Protein AF-A0A7S3LAW2-F1 (afdb_monomer)

Solvent-accessible surface area (backbone atoms only — not comparable to full-atom values): 17787 Å² total; per-residue (Å²): 138,84,84,78,78,76,74,73,74,76,70,93,66,50,44,44,55,57,50,10,66,70,36,81,54,41,56,65,43,53,53,50,34,46,58,50,48,70,74,62,35,50,99,83,44,30,33,40,52,72,59,48,56,52,38,44,55,76,43,68,51,48,69,77,59,38,47,54,53,53,54,53,50,49,55,67,62,22,80,79,73,72,54,44,32,56,44,66,62,51,57,33,30,46,33,56,42,30,40,57,98,55,55,69,67,58,33,51,54,48,28,47,53,66,62,41,88,57,88,87,32,74,43,43,61,68,57,51,48,52,51,56,54,33,43,35,52,44,30,42,72,54,65,30,86,61,78,50,71,70,51,47,52,50,53,44,25,65,57,66,69,43,95,59,81,94,49,99,84,56,72,70,38,44,57,67,61,46,50,57,41,48,70,66,31,65,69,56,47,38,56,73,73,56,73,55,80,80,74,79,70,79,82,80,76,83,71,93,75,78,92,75,85,89,82,84,89,80,93,75,82,90,77,86,75,79,82,86,74,90,73,82,82,81,77,80,75,75,83,78,86,74,79,88,76,83,84,80,89,81,88,75,90,83,83,85,74,97,70,89,83,83,89,84,89,84,82,86,80,88,88,76,88,79,92,131

Secondary structure (DSSP, 8-state):
--------------HHHHHHHH----HHHHHHHHHHHHHH--TTSEEEHHHHHHHHHHTT--IIIIIHHHHHHHHHH-TTSSSEEEHHHHHHHTHHHH-TT--HHHHHHHHHHHH---TT-EE-HHHHHHHHHHHHHHHHHHT-----HHHHHHHHHHHHT--S---TTPPPEEHHHHHHHHHH-HHHHHHHTT-S------------------------------------------------PPPPP---------------------------

Radius of gyration: 26.88 Å; Cα contacts (8 Å, |Δi|>4): 236; chains: 1; bounding box: 83×84×73 Å

Organism: NCBI:txid265554

pLDDT: mean 75.5, std 23.46, range [31.53, 98.56]

Sequence (276 aa):
MGSSASKTNTEDCLAVECVAKYMSITKQQLIDLRNRCYMSMDSKRKISRKAFNRNVQLCKINENPDAEILDGLFTMWDMRGEDKILVPPFLLSLAPLSCRYEELKEILKFALVVFIKETNGELSADKLVFILKHLNQTASYFGDTVLTHRQIYKVVDNVFGTMSIISQEGPILTHEEVIVKLVEDPLLNQFLTRDLPKVKQPRVTFSPRSRVHREDGSEMSSDYSVPLTPIARVRLNEPRKSALKKPSTINTNFVDPNQKIRNRPSNRVMWNSRRK

Nearest PDB structures (foldseek):
  1iku-assembly1_A  TM=6.789E-01  e=3.403E-03  Bos taurus
  4m2o-assembly1_A  TM=3.734E-01  e=7.471E-02  Bos taurus
  4m2p-assembly1_A  TM=3.764E-01  e=7.471E-02  Bos taurus
  4mlw-assembly1_A  TM=3.718E-01  e=1.211E-01  Bos taurus

Mean predicted aligned error: 14.48 Å

Structure (mmCIF, N/CA/C/O backbone):
data_AF-A0A7S3LAW2-F1
#
_entry.id   AF-A0A7S3LAW2-F1
#
loop_
_atom_site.group_PDB
_atom_site.id
_atom_site.type_symbol
_atom_site.label_atom_id
_atom_site.label_alt_id
_atom_site.label_comp_id
_atom_site.label_asym_id
_atom_site.label_entity_id
_atom_site.label_seq_id
_atom_site.pdbx_PDB_ins_code
_atom_site.Cartn_x
_atom_site.Cartn_y
_atom_site.Cartn_z
_atom_site.occupancy
_atom_site.B_iso_or_equiv
_atom_site.auth_seq_id
_atom_site.auth_comp_id
_atom_site.auth_asym_id
_atom_site.auth_atom_id
_atom_site.pdbx_PDB_model_num
ATOM 1 N N . MET A 1 1 ? 23.634 -13.737 44.847 1.00 46.16 1 MET A N 1
ATOM 2 C CA . MET A 1 1 ? 23.458 -12.580 43.942 1.00 46.16 1 MET A CA 1
ATOM 3 C C . MET A 1 1 ? 23.034 -13.114 42.582 1.00 46.16 1 MET A C 1
ATOM 5 O O . MET A 1 1 ? 23.874 -13.594 41.836 1.00 46.16 1 MET A O 1
ATOM 9 N N . GLY A 1 2 ? 21.725 -13.174 42.326 1.00 47.28 2 GLY A N 1
ATOM 10 C CA . GLY A 1 2 ? 21.171 -13.698 41.076 1.00 47.28 2 GLY A CA 1
ATOM 11 C C . GLY A 1 2 ? 21.036 -12.575 40.057 1.00 47.28 2 GLY A C 1
ATOM 12 O O . GLY A 1 2 ? 20.306 -11.621 40.298 1.00 47.28 2 GLY A O 1
ATOM 13 N N . SER A 1 3 ? 21.769 -12.676 38.950 1.00 50.94 3 SER A N 1
ATOM 14 C CA . SER A 1 3 ? 21.666 -11.751 37.823 1.00 50.94 3 SER A CA 1
ATOM 15 C C . SER A 1 3 ? 20.374 -12.048 37.058 1.00 50.94 3 SER A C 1
ATOM 17 O O . SER A 1 3 ? 20.266 -13.046 36.345 1.00 50.94 3 SER A O 1
ATOM 19 N N . SER A 1 4 ? 19.359 -11.214 37.265 1.00 45.94 4 SER A N 1
ATOM 20 C CA . SER A 1 4 ? 18.112 -11.222 36.508 1.00 45.94 4 SER A CA 1
ATOM 21 C C . SER A 1 4 ? 18.358 -10.615 35.128 1.00 45.94 4 SER A C 1
ATOM 23 O O . SER A 1 4 ? 18.312 -9.401 34.948 1.00 45.94 4 SER A O 1
ATOM 25 N N . ALA A 1 5 ? 18.624 -11.474 34.143 1.00 46.66 5 ALA A N 1
ATOM 26 C CA . ALA A 1 5 ? 18.606 -11.099 32.737 1.00 46.66 5 ALA A CA 1
ATOM 27 C C . ALA A 1 5 ? 17.188 -10.632 32.368 1.00 46.66 5 ALA A C 1
ATOM 29 O O . ALA A 1 5 ? 16.263 -11.442 32.261 1.00 46.66 5 ALA A O 1
ATOM 30 N N . SER A 1 6 ? 17.010 -9.321 32.197 1.00 45.38 6 SER A N 1
ATOM 31 C CA . SER A 1 6 ? 15.794 -8.753 31.627 1.00 45.38 6 SER A CA 1
ATOM 32 C C . SER A 1 6 ? 15.669 -9.267 30.196 1.00 45.38 6 SER A C 1
ATOM 34 O O . SER A 1 6 ? 16.377 -8.812 29.296 1.00 45.38 6 SER A O 1
ATOM 36 N N . LYS A 1 7 ? 14.788 -10.244 29.979 1.00 49.19 7 LYS A N 1
ATOM 37 C CA . LYS A 1 7 ? 14.280 -10.544 28.643 1.00 49.19 7 LYS A CA 1
ATOM 38 C C . LYS A 1 7 ? 13.609 -9.264 28.168 1.00 49.19 7 LYS A C 1
ATOM 40 O O . LYS A 1 7 ? 12.558 -8.899 28.687 1.00 49.19 7 LYS A O 1
ATOM 45 N N . THR A 1 8 ? 14.249 -8.549 27.252 1.00 44.19 8 THR A N 1
ATOM 46 C CA . THR A 1 8 ? 13.579 -7.500 26.498 1.00 44.19 8 THR A CA 1
ATOM 47 C C . THR A 1 8 ? 12.377 -8.170 25.851 1.00 44.19 8 THR A C 1
ATOM 49 O O . THR A 1 8 ? 12.537 -9.111 25.069 1.00 44.19 8 THR A O 1
ATOM 52 N N . ASN A 1 9 ? 11.173 -7.775 26.277 1.00 44.38 9 ASN A N 1
ATOM 53 C CA . ASN A 1 9 ? 9.942 -8.148 25.596 1.00 44.38 9 ASN A CA 1
ATOM 54 C C . ASN A 1 9 ? 10.188 -7.837 24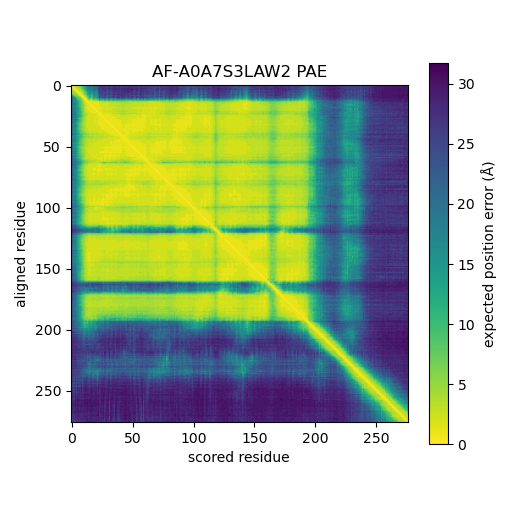.128 1.00 44.38 9 ASN A C 1
ATOM 56 O O . ASN A 1 9 ? 10.414 -6.684 23.769 1.00 44.38 9 ASN A O 1
ATOM 60 N N . THR A 1 10 ? 10.289 -8.884 23.316 1.00 48.41 10 THR A N 1
ATOM 61 C CA . THR A 1 10 ? 10.390 -8.740 21.875 1.00 48.41 10 THR A CA 1
ATOM 62 C C . THR A 1 10 ? 9.069 -8.112 21.499 1.00 48.41 10 THR A C 1
ATOM 64 O O . THR A 1 10 ? 8.040 -8.778 21.589 1.00 48.41 10 THR A O 1
ATOM 67 N N . GLU A 1 11 ? 9.094 -6.799 21.277 1.00 57.25 11 GLU A N 1
ATOM 68 C CA . GLU A 1 11 ? 7.904 -6.018 21.001 1.00 57.25 11 GLU A CA 1
ATOM 69 C C . GLU A 1 11 ? 7.116 -6.748 19.927 1.00 57.25 11 GLU A C 1
ATOM 71 O O . GLU A 1 11 ? 7.667 -7.182 18.910 1.00 57.25 11 GLU A O 1
ATOM 76 N N . ASP A 1 12 ? 5.833 -6.930 20.205 1.00 69.81 12 ASP A N 1
ATOM 77 C CA . ASP A 1 12 ? 4.844 -7.469 19.296 1.00 69.81 12 ASP A CA 1
ATOM 78 C C . ASP A 1 12 ? 4.636 -6.455 18.144 1.00 69.81 12 ASP A C 1
ATOM 80 O O . ASP A 1 12 ? 3.574 -5.872 17.964 1.00 69.81 12 ASP A O 1
ATOM 84 N N . CYS A 1 13 ? 5.687 -6.217 17.362 1.00 75.12 13 CYS A N 1
ATOM 85 C CA . CYS A 1 13 ? 5.745 -5.305 16.231 1.00 75.12 13 CYS A CA 1
ATOM 86 C C . CYS A 1 13 ? 5.132 -5.990 15.008 1.00 75.12 13 CYS A C 1
ATOM 88 O O . CYS A 1 13 ? 5.306 -7.203 14.810 1.00 75.12 13 CYS A O 1
ATOM 90 N N . LEU A 1 14 ? 4.335 -5.254 14.227 1.00 86.31 14 LEU A N 1
ATOM 91 C CA . LEU A 1 14 ? 3.738 -5.774 12.992 1.00 86.31 14 LEU A CA 1
ATOM 92 C C . LEU A 1 14 ? 4.853 -6.174 12.021 1.00 86.31 14 LEU A C 1
ATOM 94 O O . LEU A 1 14 ? 5.873 -5.501 11.911 1.00 86.31 14 LEU A O 1
ATOM 98 N N . ALA A 1 15 ? 4.681 -7.289 11.321 1.00 91.44 15 ALA A N 1
ATOM 99 C CA . ALA A 1 15 ? 5.638 -7.778 10.346 1.00 91.44 15 ALA A CA 1
ATOM 100 C C . ALA A 1 15 ? 5.880 -6.734 9.248 1.00 91.44 15 ALA A C 1
ATOM 102 O O . ALA A 1 15 ? 7.033 -6.500 8.888 1.00 91.44 15 ALA A O 1
ATOM 103 N N . VAL A 1 16 ? 4.832 -6.041 8.785 1.00 91.62 16 VAL A N 1
ATOM 104 C CA . VAL A 1 16 ? 4.964 -4.914 7.849 1.00 91.62 16 VAL A CA 1
ATOM 105 C C . VAL A 1 16 ? 5.828 -3.785 8.420 1.00 91.62 16 VAL A C 1
ATOM 107 O O . VAL A 1 16 ? 6.620 -3.194 7.692 1.00 91.62 16 VAL A O 1
ATOM 110 N N . GLU A 1 17 ? 5.741 -3.520 9.724 1.00 91.31 17 GLU A N 1
ATOM 111 C CA . GLU A 1 17 ? 6.538 -2.493 10.400 1.00 91.31 17 GLU A CA 1
ATOM 112 C C . GLU A 1 17 ? 8.005 -2.936 10.532 1.00 91.31 17 GLU A C 1
ATOM 114 O O . GLU A 1 17 ? 8.915 -2.161 10.239 1.00 91.31 17 GLU A O 1
ATOM 119 N N . CYS A 1 18 ? 8.258 -4.203 10.879 1.00 91.75 18 CYS A N 1
ATOM 120 C CA . CYS A 1 18 ? 9.602 -4.787 10.864 1.00 91.75 18 CYS A CA 1
ATOM 121 C C . CYS A 1 18 ? 10.249 -4.706 9.474 1.00 91.75 18 CYS A C 1
ATOM 123 O O . CYS A 1 18 ? 11.426 -4.362 9.358 1.00 91.75 18 CYS A O 1
ATOM 125 N N . VAL A 1 19 ? 9.488 -4.994 8.414 1.00 94.06 19 VAL A N 1
ATOM 126 C CA . VAL A 1 19 ? 9.976 -4.886 7.033 1.00 94.06 19 VAL A CA 1
ATOM 127 C C . VAL A 1 19 ? 10.224 -3.427 6.658 1.00 94.06 19 VAL A C 1
ATOM 129 O O . VAL A 1 19 ? 11.283 -3.126 6.114 1.00 94.06 19 VAL A O 1
ATOM 132 N N . ALA A 1 20 ? 9.329 -2.505 7.020 1.00 94.62 20 ALA A N 1
ATOM 133 C CA . ALA A 1 20 ? 9.533 -1.073 6.803 1.00 94.62 20 ALA A CA 1
ATOM 134 C C . ALA A 1 20 ? 10.830 -0.571 7.467 1.00 94.62 20 ALA A C 1
ATOM 136 O O . ALA A 1 20 ? 11.578 0.192 6.861 1.00 94.62 20 ALA A O 1
ATOM 137 N N . LYS A 1 21 ? 11.152 -1.046 8.681 1.00 93.50 21 LYS A N 1
ATOM 138 C CA . LYS A 1 21 ? 12.415 -0.730 9.382 1.00 93.50 21 LYS A CA 1
ATOM 139 C C . LYS A 1 21 ? 13.654 -1.255 8.648 1.00 93.50 21 LYS A C 1
ATOM 141 O O . LYS A 1 21 ? 14.713 -0.637 8.738 1.00 93.50 21 LYS A O 1
ATOM 146 N N . TYR A 1 22 ? 13.528 -2.375 7.936 1.00 93.44 22 TYR A N 1
ATOM 147 C CA . TYR A 1 22 ? 14.604 -2.953 7.126 1.00 93.44 22 TYR A CA 1
ATOM 148 C C . TYR A 1 22 ? 14.774 -2.249 5.771 1.00 93.44 22 TYR A C 1
ATOM 150 O O . TYR A 1 22 ? 15.860 -2.270 5.194 1.00 93.44 22 TYR A O 1
ATOM 158 N N . MET A 1 23 ? 13.718 -1.599 5.282 1.00 95.06 23 MET A N 1
ATOM 159 C CA . MET A 1 23 ? 13.731 -0.873 4.020 1.00 95.06 23 MET A CA 1
ATOM 160 C C . MET A 1 23 ? 14.321 0.541 4.149 1.00 95.06 23 MET A C 1
ATOM 162 O O . MET A 1 23 ? 14.289 1.197 5.198 1.00 95.06 23 MET A O 1
ATOM 166 N N . SER A 1 24 ? 14.859 1.038 3.037 1.00 95.75 24 SER A N 1
ATOM 167 C CA . SER A 1 24 ? 15.397 2.397 2.899 1.00 95.75 24 SER A CA 1
ATOM 168 C C . SER A 1 24 ? 14.531 3.329 2.049 1.00 95.75 24 SER A C 1
ATOM 170 O O . SER A 1 24 ? 14.885 4.497 1.881 1.00 95.75 24 SER A O 1
ATOM 172 N N . ILE A 1 25 ? 13.383 2.850 1.560 1.00 96.56 25 ILE A N 1
ATOM 173 C CA . ILE A 1 25 ? 12.464 3.645 0.748 1.00 96.56 25 ILE A CA 1
ATOM 174 C C . ILE A 1 25 ? 11.877 4.814 1.551 1.00 96.56 25 ILE A C 1
ATOM 176 O O . ILE A 1 25 ? 11.369 4.663 2.661 1.00 96.56 25 ILE A O 1
ATOM 180 N N . THR A 1 26 ? 11.945 6.009 0.974 1.00 96.88 26 THR A N 1
ATOM 181 C CA . THR A 1 26 ? 11.400 7.240 1.559 1.00 96.88 26 THR A CA 1
ATOM 182 C C . THR A 1 26 ? 10.016 7.566 0.997 1.00 96.88 26 THR A C 1
ATOM 184 O O . THR A 1 26 ? 9.684 7.190 -0.130 1.00 96.88 26 THR A O 1
ATOM 187 N N . LYS A 1 27 ? 9.225 8.352 1.742 1.00 96.75 27 LYS A N 1
ATOM 188 C CA . LYS A 1 27 ? 7.950 8.913 1.260 1.00 96.75 27 LYS A CA 1
ATOM 189 C C . LYS A 1 27 ? 8.101 9.615 -0.092 1.00 96.75 27 LYS A C 1
ATOM 191 O O . LYS A 1 27 ? 7.314 9.372 -1.002 1.00 96.75 27 LYS A O 1
ATOM 196 N N . GLN A 1 28 ? 9.145 10.435 -0.250 1.00 97.00 28 GLN A N 1
ATOM 197 C CA . GLN A 1 28 ? 9.404 11.151 -1.501 1.00 97.00 28 GLN A CA 1
ATOM 198 C C . GLN A 1 28 ? 9.663 10.188 -2.665 1.00 97.00 28 GLN A C 1
ATOM 200 O O . GLN A 1 28 ? 9.066 10.347 -3.726 1.00 97.00 28 GLN A O 1
ATOM 205 N N . GLN A 1 29 ? 10.479 9.148 -2.460 1.00 97.62 29 GLN A N 1
ATOM 206 C CA . GLN A 1 29 ? 10.711 8.130 -3.489 1.00 97.62 29 GLN A CA 1
ATOM 207 C C . GLN A 1 29 ? 9.425 7.397 -3.875 1.00 97.62 29 GLN A C 1
ATOM 209 O O . GLN A 1 29 ? 9.236 7.110 -5.056 1.00 97.62 29 GLN A O 1
ATOM 214 N N . LEU A 1 30 ? 8.524 7.121 -2.923 1.00 97.56 30 LEU A N 1
ATOM 215 C CA . LEU A 1 30 ? 7.238 6.502 -3.246 1.00 97.56 30 LEU A CA 1
ATOM 216 C C . LEU A 1 30 ? 6.324 7.451 -4.039 1.00 97.56 30 LEU A C 1
ATOM 218 O O . LEU A 1 30 ? 5.664 7.015 -4.981 1.00 97.56 30 LEU A O 1
ATOM 222 N N . ILE A 1 31 ? 6.316 8.749 -3.722 1.00 96.94 31 ILE A N 1
ATOM 223 C CA . ILE A 1 31 ? 5.584 9.763 -4.497 1.00 96.94 31 ILE A CA 1
ATOM 224 C C . ILE A 1 31 ? 6.148 9.895 -5.918 1.00 96.94 31 ILE A C 1
ATOM 226 O O . ILE A 1 31 ? 5.381 9.942 -6.884 1.00 96.94 31 ILE A O 1
ATOM 230 N N . ASP A 1 32 ? 7.471 9.893 -6.070 1.00 97.62 32 ASP A N 1
ATOM 231 C CA . ASP A 1 32 ? 8.126 9.929 -7.377 1.00 97.62 32 ASP A CA 1
ATOM 232 C C . ASP A 1 32 ? 7.821 8.657 -8.178 1.00 97.62 32 ASP A C 1
ATOM 234 O O . ASP A 1 32 ? 7.467 8.732 -9.360 1.00 97.62 32 ASP A O 1
ATOM 238 N N . LEU A 1 33 ? 7.883 7.489 -7.525 1.00 97.94 33 LEU A N 1
ATOM 239 C CA . LEU A 1 33 ? 7.537 6.199 -8.121 1.00 97.94 33 LEU A CA 1
ATOM 240 C C . LEU A 1 33 ? 6.088 6.197 -8.589 1.00 97.94 33 LEU A C 1
ATOM 242 O O . LEU A 1 33 ? 5.813 5.805 -9.723 1.00 97.94 33 LEU A O 1
ATOM 246 N N . ARG A 1 34 ? 5.171 6.706 -7.760 1.00 97.00 34 ARG A N 1
ATOM 247 C CA . ARG A 1 34 ? 3.774 6.890 -8.133 1.00 97.00 34 ARG A CA 1
ATOM 248 C C . ARG A 1 34 ? 3.668 7.722 -9.397 1.00 97.00 34 ARG A C 1
ATOM 250 O O . ARG A 1 34 ? 3.140 7.236 -10.393 1.00 97.00 34 ARG A O 1
ATOM 257 N N . ASN A 1 35 ? 4.198 8.941 -9.392 1.00 96.94 35 ASN A N 1
ATOM 258 C CA . ASN A 1 35 ? 4.081 9.848 -10.531 1.00 96.94 35 ASN A CA 1
ATOM 259 C C . ASN A 1 35 ? 4.600 9.196 -11.829 1.00 96.94 35 ASN A C 1
ATOM 261 O O . ASN A 1 35 ? 3.929 9.263 -12.859 1.00 96.94 35 ASN A O 1
ATOM 265 N N . ARG A 1 36 ? 5.726 8.472 -11.773 1.00 97.62 36 ARG A N 1
ATOM 266 C CA . ARG A 1 36 ? 6.275 7.734 -12.926 1.00 97.62 36 ARG A CA 1
ATOM 267 C C . ARG A 1 36 ? 5.405 6.563 -13.377 1.00 97.62 36 ARG A C 1
ATOM 269 O O . ARG A 1 36 ? 5.218 6.372 -14.580 1.00 97.62 36 ARG A O 1
ATOM 276 N N . CYS A 1 37 ? 4.856 5.788 -12.446 1.00 97.62 37 CYS A N 1
ATOM 277 C CA . CYS A 1 37 ? 3.958 4.681 -12.768 1.00 97.62 37 CYS A CA 1
ATOM 278 C C . CYS A 1 37 ? 2.671 5.174 -13.437 1.00 97.62 37 CYS A C 1
ATOM 280 O O . CYS A 1 37 ? 2.249 4.574 -14.420 1.00 97.62 37 CYS A O 1
ATOM 282 N N . TYR A 1 38 ? 2.106 6.302 -12.995 1.00 96.25 38 TYR A N 1
ATOM 283 C CA . TYR A 1 38 ? 0.960 6.930 -13.665 1.00 96.25 38 TYR A CA 1
ATOM 284 C C . TYR A 1 38 ? 1.289 7.396 -15.091 1.00 9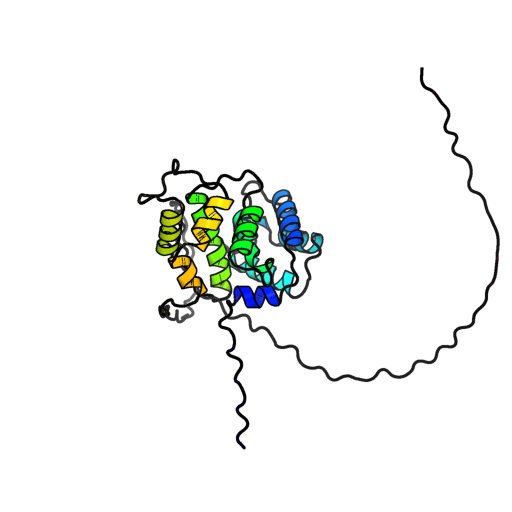6.25 38 TYR A C 1
ATOM 286 O O . TYR A 1 38 ? 0.421 7.350 -15.956 1.00 96.25 38 TYR A O 1
ATOM 294 N N . MET A 1 39 ? 2.533 7.804 -15.366 1.00 96.94 39 MET A N 1
ATOM 295 C CA . MET A 1 39 ? 2.981 8.138 -16.728 1.00 96.94 39 MET A CA 1
ATOM 296 C C . MET A 1 39 ? 3.249 6.905 -17.604 1.00 96.94 39 MET A C 1
ATOM 298 O O . MET A 1 39 ? 3.326 7.030 -18.821 1.00 96.94 39 MET A O 1
ATOM 302 N N . SER A 1 40 ? 3.427 5.729 -16.995 1.00 97.31 40 SER A N 1
ATOM 303 C CA . SER A 1 40 ? 3.822 4.487 -17.680 1.00 97.31 40 SER A CA 1
ATOM 304 C C . SER A 1 40 ? 2.703 3.443 -17.748 1.00 97.31 40 SER A C 1
ATOM 306 O O . SER A 1 40 ? 2.937 2.338 -18.240 1.00 97.31 40 SER A O 1
ATOM 308 N N . MET A 1 41 ? 1.523 3.747 -17.204 1.00 96.88 41 MET A N 1
ATOM 309 C CA . MET A 1 41 ? 0.391 2.823 -17.182 1.00 96.88 41 MET A CA 1
ATOM 310 C C . MET A 1 41 ? -0.347 2.805 -18.523 1.00 96.88 41 MET A C 1
ATOM 312 O O . MET A 1 41 ? -0.374 3.797 -19.249 1.00 96.88 41 MET A O 1
ATOM 316 N N . ASP A 1 42 ? -0.964 1.672 -18.842 1.00 97.00 42 ASP A N 1
ATOM 317 C CA . ASP A 1 42 ? -1.815 1.528 -20.021 1.00 97.00 42 ASP A CA 1
ATOM 318 C C . ASP A 1 42 ? -3.206 2.166 -19.824 1.00 97.00 42 ASP A C 1
ATOM 320 O O . ASP A 1 42 ? -3.547 2.691 -18.759 1.00 97.00 42 ASP A O 1
ATOM 324 N N . SER A 1 43 ? -4.052 2.098 -20.857 1.00 96.38 43 SER A N 1
ATOM 325 C CA . SER A 1 43 ? -5.426 2.622 -20.818 1.00 96.38 43 SER A CA 1
ATOM 326 C C . SER A 1 43 ? -6.316 1.957 -19.760 1.00 96.38 43 SER A C 1
ATOM 328 O O . SER A 1 43 ? -7.325 2.533 -19.359 1.00 96.38 43 SER A O 1
ATOM 330 N N . LYS A 1 44 ? -5.937 0.772 -19.264 1.00 96.50 44 LYS A N 1
ATOM 331 C CA . LYS A 1 44 ? -6.632 0.035 -18.199 1.00 96.50 44 LYS A CA 1
ATOM 332 C C . LYS A 1 44 ? -6.039 0.324 -16.816 1.00 96.50 44 LYS A C 1
ATOM 334 O O . LYS A 1 44 ? -6.365 -0.378 -15.860 1.00 96.50 44 LYS A O 1
ATOM 339 N N . ARG A 1 45 ? -5.177 1.344 -16.698 1.00 96.81 45 ARG A N 1
ATOM 340 C CA . ARG A 1 45 ? -4.452 1.715 -15.470 1.00 96.81 45 ARG A CA 1
ATOM 341 C C . ARG A 1 45 ? -3.576 0.581 -14.927 1.00 96.81 45 ARG A C 1
ATOM 343 O O . ARG A 1 45 ? -3.333 0.514 -13.719 1.00 96.81 45 ARG A O 1
ATOM 350 N N . LYS A 1 46 ? -3.107 -0.317 -15.800 1.00 97.81 46 LYS A N 1
ATOM 351 C CA . LYS A 1 46 ? -2.159 -1.375 -15.447 1.00 97.81 46 LYS A CA 1
ATOM 352 C C . LYS A 1 46 ? -0.733 -0.986 -15.829 1.00 97.81 46 LYS A C 1
ATOM 354 O O . LYS A 1 46 ? -0.516 -0.280 -16.809 1.00 97.81 46 LYS A O 1
ATOM 359 N N . ILE A 1 47 ? 0.247 -1.487 -15.085 1.00 98.44 47 ILE A N 1
ATOM 360 C CA . ILE A 1 47 ? 1.674 -1.389 -15.420 1.00 98.44 47 ILE A CA 1
ATOM 361 C C . ILE A 1 47 ? 2.268 -2.790 -15.540 1.00 98.44 47 ILE A C 1
ATOM 363 O O . ILE A 1 47 ? 1.904 -3.673 -14.765 1.00 98.44 47 ILE A O 1
ATOM 367 N N . SER A 1 48 ? 3.165 -3.001 -16.507 1.00 98.50 48 SER A N 1
ATOM 368 C CA . SER A 1 48 ? 3.926 -4.252 -16.597 1.00 98.50 48 SER A CA 1
ATOM 369 C C . SER A 1 48 ? 5.076 -4.285 -15.596 1.00 98.50 48 SER A C 1
ATOM 371 O O . SER A 1 48 ? 5.624 -3.231 -15.263 1.00 98.50 48 SER A O 1
ATOM 373 N N . ARG A 1 49 ? 5.514 -5.472 -15.165 1.00 98.44 49 ARG A N 1
ATOM 374 C CA . ARG A 1 49 ? 6.654 -5.604 -14.238 1.00 98.44 49 ARG A CA 1
ATOM 375 C C . ARG A 1 49 ? 7.914 -4.969 -14.796 1.00 98.44 49 ARG A C 1
ATOM 377 O O . ARG A 1 49 ? 8.597 -4.230 -14.097 1.00 98.44 49 ARG A O 1
ATOM 384 N N . LYS A 1 50 ? 8.187 -5.167 -16.090 1.00 98.38 50 LYS A N 1
ATOM 385 C CA . LYS A 1 50 ? 9.321 -4.520 -16.771 1.00 98.38 50 LYS A CA 1
ATOM 386 C C . LYS A 1 50 ? 9.273 -2.992 -16.652 1.00 98.38 50 LYS A C 1
ATOM 388 O O . LYS A 1 50 ? 10.298 -2.366 -16.388 1.00 98.38 50 LYS A O 1
ATOM 393 N N . ALA A 1 51 ? 8.103 -2.383 -16.860 1.00 98.44 51 ALA A N 1
ATOM 394 C CA . ALA A 1 51 ? 7.940 -0.936 -16.728 1.00 98.44 51 ALA A CA 1
ATOM 395 C C . ALA A 1 51 ? 8.038 -0.484 -15.262 1.00 98.44 51 ALA A C 1
ATOM 397 O O . ALA A 1 51 ? 8.667 0.534 -14.979 1.00 98.44 51 ALA A O 1
ATOM 398 N N . PHE A 1 52 ? 7.482 -1.263 -14.331 1.00 98.56 52 PHE A N 1
ATOM 399 C CA . PHE A 1 52 ? 7.588 -1.007 -12.899 1.00 98.56 52 PHE A CA 1
ATOM 400 C C . PHE A 1 52 ? 9.043 -1.037 -12.413 1.00 98.56 52 PHE A C 1
ATOM 402 O O . PHE A 1 52 ? 9.509 -0.045 -11.859 1.00 98.56 52 PHE A O 1
ATOM 409 N N . ASN A 1 53 ? 9.797 -2.097 -12.712 1.00 98.19 53 ASN A N 1
ATOM 410 C CA . ASN A 1 53 ? 11.197 -2.244 -12.298 1.00 98.19 53 ASN A CA 1
ATOM 411 C C . ASN A 1 53 ? 12.084 -1.136 -12.884 1.00 98.19 53 ASN A C 1
ATOM 413 O O . ASN A 1 53 ? 12.945 -0.591 -12.194 1.00 98.19 53 ASN A O 1
ATOM 417 N N . ARG A 1 54 ? 11.813 -0.706 -14.125 1.00 98.44 54 ARG A N 1
ATOM 418 C CA . ARG A 1 54 ? 12.457 0.484 -14.700 1.00 98.44 54 ARG A CA 1
ATOM 419 C C . ARG A 1 54 ? 12.152 1.748 -13.887 1.00 98.44 54 ARG A C 1
ATOM 421 O O . ARG A 1 54 ? 13.052 2.546 -13.641 1.00 98.44 54 ARG A O 1
ATOM 428 N N . ASN A 1 55 ? 10.901 1.954 -13.477 1.00 98.50 55 ASN A N 1
ATOM 429 C CA . ASN A 1 55 ? 10.515 3.120 -12.681 1.00 98.50 55 ASN A CA 1
ATOM 430 C C . ASN A 1 55 ? 11.131 3.098 -11.274 1.00 98.50 55 ASN A C 1
ATOM 432 O O . ASN A 1 55 ? 11.564 4.148 -10.804 1.00 98.50 55 ASN A O 1
ATOM 436 N N . VAL A 1 56 ? 11.249 1.923 -10.646 1.00 98.25 56 VAL A N 1
ATOM 437 C CA . VAL A 1 56 ? 11.950 1.730 -9.362 1.00 98.25 56 VAL A CA 1
ATOM 438 C C . VAL A 1 56 ? 13.407 2.194 -9.463 1.00 98.25 56 VAL A C 1
ATOM 440 O O . VAL A 1 56 ? 13.848 3.017 -8.657 1.00 98.25 56 VAL A O 1
ATOM 443 N N . GLN A 1 57 ? 14.123 1.767 -10.509 1.00 97.56 57 GLN A N 1
ATOM 444 C CA . GLN A 1 57 ? 15.503 2.197 -10.772 1.00 97.56 57 GLN A CA 1
ATOM 445 C C . GLN A 1 57 ? 15.607 3.714 -11.000 1.00 97.56 57 GLN A C 1
ATOM 447 O O . GLN A 1 57 ? 16.478 4.379 -10.440 1.00 97.56 57 GLN A O 1
ATOM 452 N N . LEU A 1 58 ? 14.690 4.296 -11.781 1.00 97.94 58 LEU A N 1
ATOM 453 C CA . LEU A 1 58 ? 14.677 5.739 -12.056 1.00 97.94 58 LEU A CA 1
ATOM 454 C C . LEU A 1 58 ? 14.378 6.597 -10.815 1.00 97.94 58 LEU A C 1
ATOM 456 O O . LEU A 1 58 ? 14.772 7.764 -10.777 1.00 97.94 58 LEU A O 1
ATOM 460 N N . CYS A 1 59 ? 13.704 6.039 -9.809 1.00 97.88 59 CYS A N 1
ATOM 461 C CA . CYS A 1 59 ? 13.487 6.675 -8.507 1.00 97.88 59 CYS A CA 1
ATOM 462 C C . CYS A 1 59 ? 14.648 6.474 -7.525 1.00 97.88 59 CYS A C 1
ATOM 464 O O . CYS A 1 59 ? 14.554 6.925 -6.383 1.00 97.88 59 CYS A O 1
ATOM 466 N N . LYS A 1 60 ? 15.742 5.823 -7.950 1.00 97.00 60 LYS A N 1
ATOM 467 C CA . LYS A 1 60 ? 16.910 5.529 -7.106 1.00 97.00 60 LYS A CA 1
ATOM 468 C C . LYS A 1 60 ? 16.524 4.789 -5.820 1.00 97.00 60 LYS A C 1
ATOM 470 O O . LYS A 1 60 ? 17.079 5.062 -4.757 1.00 97.00 60 LYS A O 1
ATOM 475 N N . ILE A 1 61 ? 15.523 3.913 -5.902 1.00 97.06 61 ILE A N 1
ATOM 476 C CA . ILE A 1 61 ? 15.180 3.006 -4.805 1.00 97.06 61 ILE A CA 1
ATOM 477 C C . ILE A 1 61 ? 16.295 1.965 -4.714 1.00 97.06 61 ILE A C 1
ATOM 479 O O . ILE A 1 61 ? 16.799 1.512 -5.742 1.00 97.06 61 ILE A O 1
ATOM 483 N N . ASN A 1 62 ? 16.708 1.638 -3.492 1.00 94.62 62 ASN A N 1
ATOM 484 C CA . ASN A 1 62 ? 17.833 0.746 -3.253 1.00 94.62 62 ASN A CA 1
ATOM 485 C C . ASN A 1 62 ? 17.573 -0.641 -3.870 1.00 94.62 62 ASN A C 1
ATOM 487 O O . ASN A 1 62 ? 16.487 -1.199 -3.719 1.00 94.62 62 ASN A O 1
ATOM 491 N N . GLU A 1 63 ? 18.559 -1.201 -4.572 1.00 90.19 63 GLU A N 1
ATOM 492 C CA . GLU A 1 63 ? 18.410 -2.504 -5.231 1.00 90.19 63 GLU A CA 1
ATOM 493 C C . GLU A 1 63 ? 18.190 -3.624 -4.207 1.00 90.19 63 GLU A C 1
ATOM 495 O O . GLU A 1 63 ? 17.346 -4.492 -4.418 1.00 90.19 63 GLU A O 1
ATOM 500 N N . ASN A 1 64 ? 18.877 -3.559 -3.062 1.00 92.38 64 ASN A N 1
ATOM 501 C CA . ASN A 1 64 ? 18.715 -4.512 -1.971 1.00 92.38 64 ASN A CA 1
ATOM 502 C C . ASN A 1 64 ? 18.658 -3.773 -0.615 1.00 92.38 64 ASN A C 1
ATOM 504 O O . ASN A 1 64 ? 19.577 -3.008 -0.308 1.00 92.38 64 ASN A O 1
ATOM 508 N N . PRO A 1 65 ? 17.611 -3.967 0.207 1.00 94.25 65 PRO A N 1
ATOM 509 C CA . PRO A 1 65 ? 16.535 -4.954 0.045 1.00 94.25 65 PRO A CA 1
ATOM 510 C C . PRO A 1 65 ? 15.287 -4.421 -0.680 1.00 94.25 65 PRO A C 1
ATOM 512 O O . PRO A 1 65 ? 14.377 -5.193 -0.974 1.00 94.25 65 PRO A O 1
ATOM 515 N N . ASP A 1 66 ? 15.210 -3.112 -0.949 1.00 96.44 66 ASP A N 1
ATOM 516 C CA . ASP A 1 66 ? 13.939 -2.471 -1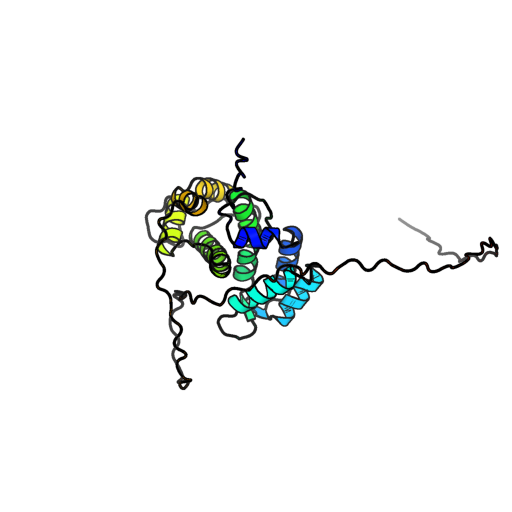.307 1.00 96.44 66 ASP A CA 1
ATOM 517 C C . ASP A 1 66 ? 13.364 -2.991 -2.630 1.00 96.44 66 ASP A C 1
ATOM 519 O O . ASP A 1 66 ? 12.208 -3.410 -2.665 1.00 96.44 66 ASP A O 1
ATOM 523 N N . ALA A 1 67 ? 14.146 -2.997 -3.716 1.00 96.50 67 ALA A N 1
ATOM 524 C CA . ALA A 1 67 ? 13.651 -3.433 -5.022 1.00 96.50 67 ALA A CA 1
ATOM 525 C C . ALA A 1 67 ? 13.244 -4.918 -5.033 1.00 96.50 67 ALA A C 1
ATOM 527 O O . ALA A 1 67 ? 12.236 -5.259 -5.649 1.00 96.50 67 ALA A O 1
ATOM 528 N N . GLU A 1 68 ? 13.964 -5.782 -4.309 1.00 96.62 68 GLU A N 1
ATOM 529 C CA . GLU A 1 68 ? 13.605 -7.200 -4.148 1.00 96.62 68 GLU A CA 1
ATOM 530 C C . GLU A 1 68 ? 12.258 -7.371 -3.428 1.00 96.62 68 GLU A C 1
ATOM 532 O O . GLU A 1 68 ? 11.400 -8.137 -3.872 1.00 96.62 68 GLU A O 1
ATOM 537 N N . ILE A 1 69 ? 12.033 -6.623 -2.343 1.00 96.69 69 ILE A N 1
ATOM 538 C CA . ILE A 1 69 ? 10.761 -6.653 -1.610 1.00 96.69 69 ILE A CA 1
ATOM 539 C C . ILE A 1 69 ? 9.619 -6.135 -2.493 1.00 96.69 69 ILE A C 1
ATOM 541 O O . ILE A 1 69 ? 8.543 -6.738 -2.530 1.00 96.69 69 ILE A O 1
ATOM 545 N N . LEU A 1 70 ? 9.847 -5.043 -3.230 1.00 97.75 70 LEU A N 1
ATOM 546 C CA . LEU A 1 70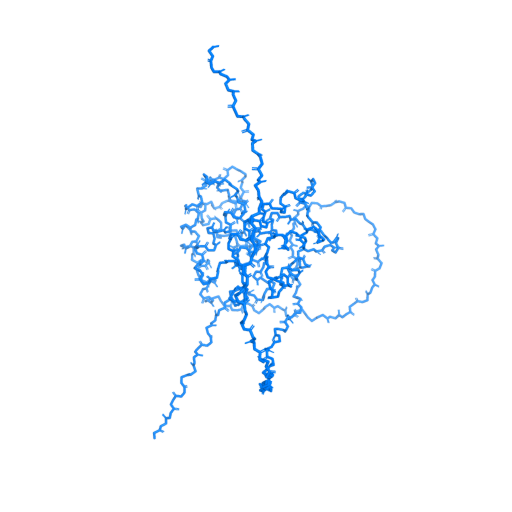 ? 8.857 -4.474 -4.145 1.00 97.75 70 LEU A CA 1
ATOM 547 C C . LEU A 1 70 ? 8.507 -5.425 -5.301 1.00 97.75 70 LEU A C 1
ATOM 549 O O . LEU A 1 70 ? 7.338 -5.505 -5.675 1.00 97.75 70 LEU A O 1
ATOM 553 N N . ASP A 1 71 ? 9.474 -6.167 -5.844 1.00 97.62 71 ASP A N 1
ATOM 554 C CA . ASP A 1 71 ? 9.236 -7.177 -6.886 1.00 97.62 71 ASP A CA 1
ATOM 555 C C . ASP A 1 71 ? 8.480 -8.407 -6.340 1.00 97.62 71 ASP A C 1
ATOM 557 O O . ASP A 1 71 ? 7.577 -8.946 -6.996 1.00 97.62 71 ASP A O 1
ATOM 561 N N . GLY A 1 72 ? 8.764 -8.803 -5.094 1.00 97.00 72 GLY A N 1
ATOM 562 C CA . GLY A 1 72 ? 7.986 -9.809 -4.368 1.00 97.00 72 GLY A CA 1
ATOM 563 C C . GLY A 1 72 ? 6.524 -9.390 -4.184 1.00 97.00 72 GLY A C 1
ATOM 564 O O . GLY A 1 72 ? 5.609 -10.155 -4.497 1.00 97.00 72 GLY A O 1
ATOM 565 N N . LEU A 1 73 ? 6.291 -8.141 -3.769 1.00 97.06 73 LEU A N 1
ATOM 566 C CA . LEU A 1 73 ? 4.945 -7.571 -3.678 1.00 97.06 73 LEU A CA 1
ATOM 567 C C . LEU A 1 73 ? 4.273 -7.497 -5.050 1.00 97.06 73 LEU 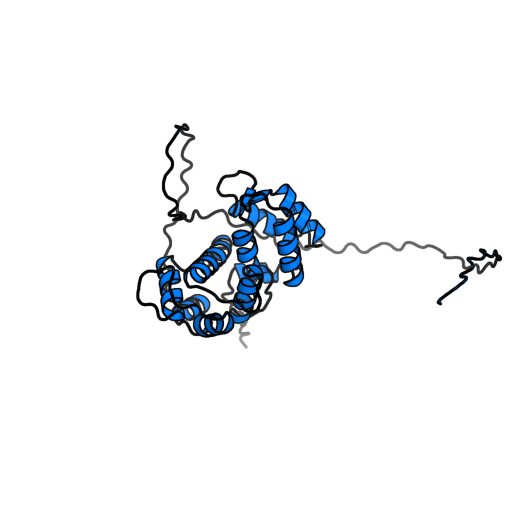A C 1
ATOM 569 O O . LEU A 1 73 ? 3.118 -7.892 -5.165 1.00 97.06 73 LEU A O 1
ATOM 573 N N . PHE A 1 74 ? 4.977 -7.076 -6.104 1.00 98.00 74 PHE A N 1
ATOM 574 C CA . PHE A 1 74 ? 4.430 -7.079 -7.464 1.00 98.00 74 PHE A CA 1
ATOM 575 C C . PHE A 1 74 ? 3.900 -8.469 -7.842 1.00 98.00 74 PHE A C 1
ATOM 577 O O . PHE A 1 74 ? 2.789 -8.592 -8.351 1.00 98.00 74 PHE A O 1
ATOM 584 N N . THR A 1 75 ? 4.664 -9.522 -7.539 1.00 97.12 75 THR A N 1
ATOM 585 C CA . THR A 1 75 ? 4.260 -10.917 -7.783 1.00 97.12 75 THR A CA 1
ATOM 586 C C . THR A 1 75 ? 2.996 -11.300 -7.023 1.00 97.12 75 THR A C 1
ATOM 588 O O . THR A 1 75 ? 2.136 -11.970 -7.582 1.00 97.12 75 THR A O 1
ATOM 591 N N . MET A 1 76 ? 2.848 -10.847 -5.776 1.00 95.50 76 MET A N 1
ATOM 592 C CA . MET A 1 76 ? 1.622 -11.060 -5.002 1.00 95.50 76 MET A CA 1
ATOM 593 C C . MET A 1 76 ? 0.412 -10.341 -5.620 1.00 95.50 76 MET A C 1
ATOM 595 O O . MET A 1 76 ? -0.686 -10.894 -5.649 1.00 95.50 76 MET A O 1
ATOM 599 N N . TRP A 1 77 ? 0.606 -9.132 -6.151 1.00 96.81 77 TRP A N 1
ATOM 600 C CA . TRP A 1 77 ? -0.454 -8.355 -6.800 1.00 96.81 77 TRP A CA 1
ATOM 601 C C . TRP A 1 77 ? -0.819 -8.866 -8.203 1.00 96.81 77 TRP A C 1
ATOM 603 O O . TRP A 1 77 ? -1.943 -8.647 -8.664 1.00 96.81 77 TRP A O 1
ATOM 613 N N . ASP A 1 78 ? 0.090 -9.567 -8.881 1.00 96.88 78 ASP A N 1
ATOM 614 C CA . ASP A 1 78 ? -0.139 -10.196 -10.185 1.00 96.88 78 ASP A CA 1
ATOM 615 C C . ASP A 1 78 ? -0.887 -11.530 -10.050 1.00 96.88 78 ASP A C 1
ATOM 617 O O . ASP A 1 78 ? -0.396 -12.605 -10.394 1.00 96.88 78 ASP A O 1
ATOM 621 N N . MET A 1 79 ? -2.129 -11.457 -9.568 1.00 92.44 79 MET A N 1
ATOM 622 C CA . MET A 1 79 ? -2.969 -12.634 -9.307 1.00 92.44 79 MET A CA 1
ATOM 623 C C . MET A 1 79 ? -3.213 -13.515 -10.543 1.00 92.44 79 MET A C 1
ATOM 625 O O . MET A 1 79 ? -3.594 -14.675 -10.406 1.00 92.44 79 MET A O 1
ATOM 629 N N . ARG A 1 80 ? -3.046 -12.967 -11.753 1.00 94.62 80 ARG A N 1
ATOM 630 C CA . ARG A 1 80 ? -3.280 -13.682 -13.017 1.00 94.62 80 ARG A CA 1
ATOM 631 C C . ARG A 1 80 ? -1.999 -14.217 -13.657 1.00 94.62 80 ARG A C 1
ATOM 633 O O . ARG A 1 80 ? -2.100 -14.962 -14.629 1.00 94.62 80 ARG A O 1
ATOM 640 N N . GLY A 1 81 ? -0.825 -13.844 -13.147 1.00 95.88 81 GLY A N 1
ATOM 641 C CA . GLY A 1 81 ? 0.453 -14.146 -13.792 1.00 95.88 81 GLY A CA 1
ATOM 642 C C . GLY A 1 81 ? 0.584 -13.500 -15.177 1.00 95.88 81 GLY A C 1
ATOM 643 O O . GLY A 1 81 ? 1.209 -14.075 -16.065 1.00 95.88 81 GLY A O 1
ATOM 644 N N . GLU A 1 82 ? -0.059 -12.346 -15.392 1.00 96.81 82 GLU A N 1
ATOM 645 C CA . GLU A 1 82 ? -0.027 -11.599 -16.661 1.00 96.81 82 GLU A CA 1
ATOM 646 C C . GLU A 1 82 ? 1.181 -10.647 -16.743 1.00 96.81 82 GLU A C 1
ATOM 648 O O . GLU A 1 82 ? 1.317 -9.898 -17.714 1.00 96.81 82 GLU A O 1
ATOM 653 N N . ASP A 1 83 ? 2.029 -10.633 -15.712 1.00 97.62 83 ASP A N 1
ATOM 654 C CA . ASP A 1 83 ? 3.125 -9.690 -15.512 1.00 97.62 83 ASP A CA 1
ATOM 655 C C . ASP A 1 83 ? 2.647 -8.229 -15.479 1.00 97.62 83 ASP A C 1
ATOM 657 O O . ASP A 1 83 ? 3.361 -7.304 -15.879 1.00 97.62 83 ASP A O 1
ATOM 661 N N . LYS A 1 84 ? 1.397 -8.012 -15.040 1.00 97.88 84 LYS A N 1
ATOM 662 C CA . LYS A 1 84 ? 0.721 -6.710 -15.033 1.00 97.88 84 LYS A CA 1
ATOM 663 C C . LYS A 1 84 ? -0.206 -6.545 -13.838 1.00 97.88 84 LYS A C 1
ATOM 665 O O . LYS A 1 84 ? -1.062 -7.388 -13.588 1.00 97.88 84 LYS A O 1
ATOM 670 N N . ILE A 1 85 ? -0.149 -5.379 -13.199 1.00 97.94 85 ILE A N 1
ATOM 671 C CA . ILE A 1 85 ? -0.976 -5.057 -12.025 1.00 97.94 85 ILE A CA 1
ATOM 672 C C . ILE A 1 85 ? -1.610 -3.675 -12.135 1.00 97.94 85 ILE A C 1
ATOM 674 O O . ILE A 1 85 ? -1.112 -2.813 -12.858 1.00 97.94 85 ILE A O 1
ATOM 678 N N . LEU A 1 86 ? -2.712 -3.461 -11.414 1.00 97.38 86 LEU A N 1
ATOM 679 C CA . LEU A 1 86 ? -3.374 -2.160 -11.322 1.00 97.38 86 LEU A CA 1
ATOM 680 C C . LEU A 1 86 ? -2.519 -1.184 -10.501 1.00 97.38 86 LEU A C 1
ATOM 682 O O . LEU A 1 86 ? -2.164 -1.471 -9.361 1.00 97.38 86 LEU A O 1
ATOM 686 N N . VAL A 1 87 ? -2.217 -0.015 -11.070 1.00 96.88 87 VAL A N 1
ATOM 687 C CA . VAL A 1 87 ? -1.256 0.939 -10.492 1.00 96.88 87 VAL A CA 1
ATOM 688 C C . VAL A 1 87 ? -1.746 1.598 -9.197 1.00 96.88 87 VAL A C 1
ATOM 690 O O . VAL A 1 87 ? -1.027 1.504 -8.201 1.00 96.88 87 VAL A O 1
ATOM 693 N N . PRO A 1 88 ? -2.932 2.245 -9.149 1.00 95.31 88 PRO A N 1
ATOM 694 C CA . PRO A 1 88 ? -3.386 2.916 -7.929 1.00 95.31 88 PRO A CA 1
ATOM 695 C C . PRO A 1 88 ? -3.467 2.009 -6.685 1.00 95.31 88 PRO A C 1
ATOM 697 O O . PRO A 1 88 ? -2.888 2.377 -5.664 1.00 95.31 88 PRO A O 1
ATOM 700 N N . PRO A 1 89 ? -4.127 0.830 -6.739 1.00 96.00 89 PRO A N 1
ATOM 701 C CA . PRO A 1 89 ? -4.224 -0.054 -5.579 1.00 96.00 89 PRO A CA 1
ATOM 702 C C . PRO A 1 89 ? -2.868 -0.576 -5.111 1.00 96.00 89 PRO A C 1
ATOM 704 O O . PRO A 1 89 ? -2.601 -0.617 -3.911 1.00 96.00 89 PRO A O 1
ATOM 707 N N . PHE A 1 90 ? -1.997 -0.924 -6.059 1.00 97.44 90 PHE A N 1
ATOM 708 C CA . PHE A 1 90 ? -0.672 -1.428 -5.746 1.00 97.44 90 PHE A CA 1
ATOM 709 C C . PHE A 1 90 ? 0.173 -0.387 -5.012 1.00 97.44 90 PHE A C 1
ATOM 711 O O . PHE A 1 90 ? 0.680 -0.672 -3.935 1.00 97.44 90 PHE A O 1
ATOM 718 N N . LEU A 1 91 ? 0.290 0.833 -5.541 1.00 97.31 91 LEU A N 1
ATOM 719 C CA . LEU A 1 91 ? 1.126 1.875 -4.933 1.00 97.31 91 LEU A CA 1
ATOM 720 C C . LEU A 1 91 ? 0.623 2.312 -3.558 1.00 97.31 91 LEU A C 1
ATOM 722 O O . LEU A 1 91 ? 1.424 2.521 -2.651 1.00 97.31 91 LEU A O 1
ATOM 726 N N . LEU A 1 92 ? -0.697 2.413 -3.399 1.00 96.38 92 LEU A N 1
ATOM 727 C CA . LEU A 1 92 ? -1.334 2.657 -2.109 1.00 96.38 92 LEU A CA 1
ATOM 728 C C . LEU A 1 92 ? -0.906 1.610 -1.071 1.00 96.38 92 LEU A C 1
ATOM 730 O O . LEU A 1 92 ? -0.562 1.952 0.057 1.00 96.38 92 LEU A O 1
ATOM 734 N N . SER A 1 93 ? -0.879 0.339 -1.471 1.00 96.06 93 SER A N 1
ATOM 735 C CA . SER A 1 93 ? -0.505 -0.772 -0.597 1.00 96.06 93 SER A CA 1
ATOM 736 C C . SER A 1 93 ? 0.955 -0.716 -0.115 1.00 96.06 93 SER A C 1
ATOM 738 O O . SER A 1 93 ? 1.298 -1.375 0.865 1.00 96.06 93 SER A O 1
ATOM 740 N N . LEU A 1 94 ? 1.812 0.079 -0.770 1.00 97.06 94 LEU A N 1
ATOM 741 C CA . LEU A 1 94 ? 3.217 0.274 -0.399 1.00 97.06 94 LEU A CA 1
ATOM 742 C C . LEU A 1 94 ? 3.418 1.396 0.628 1.00 97.06 94 LEU A C 1
ATOM 744 O O . LEU A 1 94 ? 4.510 1.507 1.183 1.00 97.06 94 LEU A O 1
ATOM 748 N N . ALA A 1 95 ? 2.404 2.230 0.887 1.00 96.44 95 ALA A N 1
ATOM 749 C CA . ALA A 1 95 ? 2.533 3.398 1.761 1.00 96.44 95 ALA A CA 1
ATOM 750 C C . ALA A 1 95 ? 3.130 3.070 3.149 1.00 96.44 95 ALA A C 1
ATOM 752 O O . ALA A 1 95 ? 4.096 3.744 3.526 1.00 96.44 95 ALA A O 1
ATOM 753 N N . PRO A 1 96 ? 2.691 2.006 3.861 1.00 95.25 96 PRO A N 1
ATOM 754 C CA . PRO A 1 96 ? 3.253 1.656 5.169 1.00 95.25 96 PRO A CA 1
ATOM 755 C C . PRO A 1 96 ? 4.761 1.376 5.148 1.00 95.25 96 PRO A C 1
ATOM 757 O O . PRO A 1 96 ? 5.453 1.671 6.115 1.00 95.25 96 PRO A O 1
ATOM 760 N N . LEU A 1 97 ? 5.297 0.866 4.033 1.00 95.94 97 LEU A N 1
ATOM 761 C CA . LEU A 1 97 ? 6.718 0.515 3.908 1.00 95.94 97 LEU A CA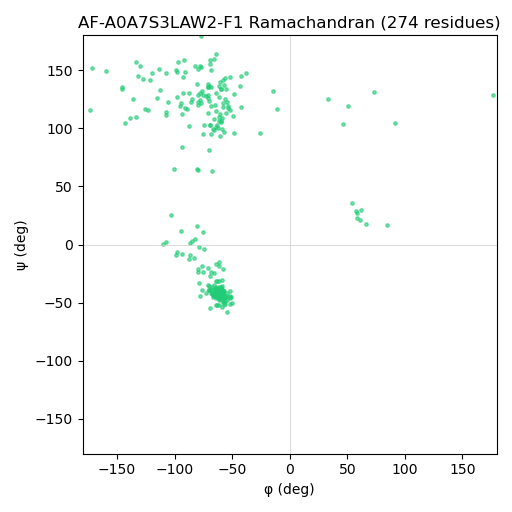 1
ATOM 762 C C . LEU A 1 97 ? 7.637 1.739 3.848 1.00 95.94 97 LEU A C 1
ATOM 764 O O . LEU A 1 97 ? 8.828 1.634 4.127 1.00 95.94 97 LEU A O 1
ATOM 768 N N . SER A 1 98 ? 7.087 2.901 3.495 1.00 95.75 98 SER A N 1
ATOM 769 C CA . SER A 1 98 ? 7.826 4.167 3.413 1.00 95.75 98 SER A CA 1
ATOM 770 C C . SER A 1 98 ? 7.676 5.064 4.649 1.00 95.75 98 SER A C 1
ATOM 772 O O . SER A 1 98 ? 8.360 6.083 4.758 1.00 95.75 98 SER A O 1
ATOM 774 N N . CYS A 1 99 ? 6.809 4.678 5.589 1.00 93.94 99 CYS A N 1
ATOM 775 C CA . CYS A 1 99 ? 6.501 5.392 6.830 1.00 93.94 99 CYS A CA 1
ATOM 776 C C . CYS A 1 99 ? 7.237 4.758 8.019 1.00 93.94 99 CYS A C 1
ATOM 778 O O . CYS A 1 99 ? 6.644 4.167 8.920 1.00 93.94 99 CYS A O 1
ATOM 780 N N . ARG A 1 100 ? 8.568 4.828 7.994 1.00 89.94 100 ARG A N 1
ATOM 781 C CA . ARG A 1 100 ? 9.416 4.170 8.996 1.00 89.94 100 ARG A CA 1
ATOM 782 C C . ARG A 1 100 ? 9.301 4.869 10.347 1.00 89.94 100 ARG A C 1
ATOM 784 O O . ARG A 1 100 ? 9.545 6.068 10.420 1.00 89.94 100 ARG A O 1
ATOM 791 N N . TYR A 1 101 ? 9.030 4.100 11.403 1.00 87.12 101 TYR A N 1
ATOM 792 C CA . TYR A 1 101 ? 8.889 4.600 12.781 1.00 87.12 101 TYR A CA 1
ATOM 793 C C . TYR A 1 101 ? 7.759 5.621 12.969 1.00 87.12 101 TYR A C 1
ATOM 795 O O . TYR A 1 101 ? 7.790 6.408 13.911 1.00 87.12 101 TYR A O 1
ATOM 803 N N . GLU A 1 102 ? 6.780 5.631 12.067 1.00 90.12 102 GLU A N 1
ATOM 804 C CA . GLU A 1 102 ? 5.649 6.544 12.149 1.00 90.12 102 GLU A CA 1
ATOM 805 C C . GLU A 1 102 ? 4.432 5.874 12.779 1.00 90.12 102 GLU A C 1
ATOM 807 O O . GLU A 1 102 ? 4.196 4.676 12.619 1.00 90.12 102 GLU A O 1
ATOM 812 N N . GLU A 1 103 ? 3.633 6.677 13.475 1.00 88.94 103 GLU A N 1
ATOM 813 C CA . GLU A 1 103 ? 2.359 6.243 14.033 1.00 88.94 103 GLU A CA 1
ATOM 814 C C . GLU A 1 103 ? 1.330 5.980 12.925 1.00 88.94 103 GLU A C 1
ATOM 816 O O . GLU A 1 103 ? 1.404 6.540 11.825 1.00 88.94 103 GLU A O 1
ATOM 821 N N . LEU A 1 104 ? 0.301 5.181 13.235 1.00 85.62 104 LEU A N 1
ATOM 822 C CA . LEU A 1 104 ? -0.767 4.856 12.285 1.00 85.62 104 LEU A CA 1
ATOM 823 C C . LEU A 1 104 ? -1.378 6.109 11.646 1.00 85.62 104 LEU A C 1
ATOM 825 O O . LEU A 1 104 ? -1.660 6.106 10.448 1.00 85.62 104 LEU A O 1
ATOM 829 N N . LYS A 1 105 ? -1.571 7.173 12.433 1.00 89.00 105 LYS A N 1
ATOM 830 C CA . LYS A 1 105 ? -2.121 8.442 11.954 1.00 89.00 105 LYS A CA 1
ATOM 831 C C . LYS A 1 105 ? -1.356 8.941 10.729 1.00 89.00 105 LYS A C 1
ATOM 833 O O . LYS A 1 105 ? -1.969 9.200 9.697 1.00 89.00 105 LYS A O 1
ATOM 838 N N . GLU A 1 106 ? -0.032 9.010 10.824 1.00 91.69 106 GLU A N 1
ATOM 839 C CA . GLU A 1 106 ? 0.850 9.501 9.762 1.00 91.69 106 GLU A CA 1
ATOM 840 C C . GLU A 1 106 ? 0.930 8.533 8.574 1.00 91.69 106 GLU A C 1
ATOM 842 O O . GLU A 1 106 ? 0.937 8.973 7.420 1.00 91.69 106 GLU A O 1
ATOM 847 N N . ILE A 1 107 ? 0.874 7.221 8.834 1.00 92.25 107 ILE A N 1
ATOM 848 C CA . ILE A 1 107 ? 0.765 6.194 7.787 1.00 92.25 107 ILE A CA 1
ATOM 849 C C . ILE A 1 107 ? -0.520 6.388 6.970 1.00 92.25 107 ILE A C 1
ATOM 851 O O . ILE A 1 107 ? -0.476 6.383 5.738 1.00 92.25 107 ILE A O 1
ATOM 855 N N . LEU A 1 108 ? -1.663 6.593 7.632 1.00 91.62 108 LEU A N 1
ATOM 856 C CA . LEU A 1 108 ? -2.956 6.814 6.978 1.00 91.62 108 LEU A CA 1
ATOM 857 C C . LEU A 1 108 ? -2.989 8.143 6.218 1.00 91.62 108 LEU A C 1
ATOM 859 O O . LEU A 1 108 ? -3.442 8.167 5.071 1.00 91.62 108 LEU A O 1
ATOM 863 N N . LYS A 1 109 ? -2.456 9.226 6.808 1.00 91.56 109 LYS A N 1
ATOM 864 C CA . LYS A 1 109 ? -2.305 10.518 6.112 1.00 91.56 109 LYS A CA 1
ATOM 865 C C . LYS A 1 109 ? -1.534 10.327 4.815 1.00 91.56 109 LYS A C 1
ATOM 867 O O . LYS A 1 109 ? -1.953 10.785 3.753 1.00 91.56 109 LYS A O 1
ATOM 872 N N . PHE A 1 110 ? -0.414 9.616 4.890 1.00 93.62 110 PHE A N 1
ATOM 873 C CA . PHE A 1 110 ? 0.432 9.399 3.735 1.00 93.62 110 PHE A CA 1
ATOM 874 C C . PHE A 1 110 ? -0.213 8.470 2.696 1.00 93.62 110 PHE A C 1
ATOM 876 O O . PHE A 1 110 ? -0.148 8.762 1.503 1.00 93.62 110 PHE A O 1
ATOM 883 N N . ALA A 1 111 ? -0.906 7.410 3.116 1.00 94.00 111 ALA A N 1
ATOM 884 C CA . ALA A 1 111 ? -1.670 6.541 2.220 1.00 94.00 111 ALA A CA 1
ATOM 885 C C . ALA A 1 111 ? -2.733 7.322 1.424 1.00 94.00 111 ALA A C 1
ATOM 887 O O . ALA A 1 111 ? -2.855 7.137 0.210 1.00 94.00 111 ALA A O 1
ATOM 888 N N . LEU A 1 112 ? -3.439 8.253 2.079 1.00 91.19 112 LEU A N 1
ATOM 889 C CA . LEU A 1 112 ? -4.379 9.163 1.420 1.00 91.19 112 LEU A CA 1
ATOM 890 C C . LEU A 1 112 ? -3.678 10.053 0.392 1.00 91.19 112 LEU A C 1
ATOM 892 O O . LEU A 1 112 ? -4.165 10.166 -0.727 1.00 91.19 112 LEU A O 1
ATOM 896 N N . VAL A 1 113 ? -2.509 10.611 0.718 1.00 91.12 113 VAL A N 1
ATOM 897 C CA . VAL A 1 113 ? -1.709 11.411 -0.227 1.00 91.12 113 VAL A CA 1
ATOM 898 C C . VAL A 1 113 ? -1.235 10.579 -1.420 1.00 91.12 113 VAL A C 1
ATOM 900 O O . VAL A 1 113 ? -1.202 11.079 -2.544 1.00 91.12 113 VAL A O 1
ATOM 903 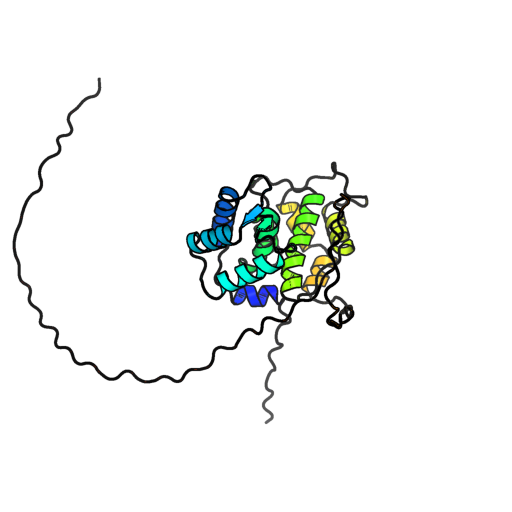N N . VAL A 1 114 ? -0.859 9.313 -1.214 1.00 91.94 114 VAL A N 1
ATOM 904 C CA . VAL A 1 114 ? -0.444 8.412 -2.300 1.00 91.94 114 VAL A CA 1
ATOM 905 C C . VAL A 1 114 ? -1.621 8.124 -3.234 1.00 91.94 114 VAL A C 1
ATOM 907 O O . VAL A 1 114 ? -1.438 8.187 -4.451 1.00 91.94 114 VAL A O 1
ATOM 910 N N . PHE A 1 115 ? -2.811 7.858 -2.689 1.00 90.00 115 PHE A N 1
ATOM 911 C CA . PHE A 1 115 ? -4.001 7.498 -3.465 1.00 90.00 115 PHE A CA 1
ATOM 912 C C . PHE A 1 115 ? -4.692 8.699 -4.127 1.00 90.00 115 PHE A C 1
ATOM 914 O O . PHE A 1 115 ? -5.063 8.634 -5.301 1.00 90.00 115 PHE A O 1
ATOM 921 N N . ILE A 1 116 ? -4.851 9.800 -3.393 1.00 83.56 116 ILE A N 1
ATOM 922 C CA . ILE A 1 116 ? -5.605 10.988 -3.795 1.00 83.56 116 ILE A CA 1
ATOM 923 C C . ILE A 1 116 ? -4.608 12.095 -4.100 1.00 83.56 116 ILE A C 1
ATOM 925 O O . ILE A 1 116 ? -3.919 12.616 -3.229 1.00 83.56 116 ILE A O 1
ATOM 929 N N . LYS A 1 117 ? -4.519 12.450 -5.382 1.00 73.19 117 LYS A N 1
ATOM 930 C CA . LYS A 1 117 ? -3.613 13.503 -5.854 1.00 73.19 117 LYS A CA 1
ATOM 931 C C . LYS A 1 117 ? -4.033 14.900 -5.367 1.00 73.19 117 LYS A C 1
ATOM 933 O O . LYS A 1 117 ? -3.192 15.792 -5.319 1.00 73.19 117 LYS A O 1
ATOM 938 N N . GLU A 1 118 ? -5.311 15.092 -5.045 1.00 69.00 118 GLU A N 1
ATOM 939 C CA . GLU A 1 118 ? -5.883 16.379 -4.644 1.00 69.00 118 GLU A CA 1
ATOM 940 C C . GLU A 1 118 ? -5.757 16.621 -3.134 1.00 69.00 118 GLU A C 1
ATOM 942 O O . GLU A 1 118 ? -6.114 15.781 -2.311 1.00 69.00 118 GLU A O 1
ATOM 947 N N . THR A 1 119 ? -5.244 17.799 -2.773 1.00 56.31 119 THR A N 1
ATOM 948 C CA . THR A 1 119 ? -4.995 18.223 -1.385 1.00 56.31 119 THR A CA 1
ATOM 949 C C . THR A 1 119 ? -6.241 18.719 -0.665 1.00 56.31 119 THR A C 1
ATOM 951 O O . THR A 1 119 ? -6.276 18.691 0.559 1.00 56.31 119 THR A O 1
ATOM 954 N N . ASN A 1 120 ? -7.277 19.129 -1.400 1.00 61.88 120 ASN A N 1
ATOM 955 C CA . ASN A 1 120 ? -8.532 19.643 -0.833 1.00 61.88 120 ASN A CA 1
ATOM 956 C C . ASN A 1 120 ? -9.461 18.491 -0.376 1.00 61.88 120 ASN A C 1
ATOM 958 O O . ASN A 1 120 ? -10.655 18.685 -0.206 1.00 61.88 120 ASN A O 1
ATOM 962 N N . GLY A 1 121 ? -8.886 17.288 -0.248 1.00 66.94 121 GLY A N 1
ATOM 963 C CA . GLY A 1 121 ? -9.460 15.985 -0.547 1.00 66.94 121 GLY A CA 1
ATOM 964 C C . GLY A 1 121 ? -10.702 15.597 0.237 1.00 66.94 121 GLY A C 1
ATOM 965 O O . GLY A 1 121 ? -10.676 15.306 1.434 1.00 66.94 121 GLY A O 1
ATOM 966 N N . GLU A 1 122 ? -11.778 15.526 -0.525 1.00 85.50 122 GLU A N 1
ATOM 967 C CA . GLU A 1 122 ? -13.023 14.878 -0.180 1.00 85.50 122 GLU A CA 1
ATOM 968 C C . GLU A 1 122 ? -12.893 13.357 -0.341 1.00 85.50 122 GLU A C 1
ATOM 970 O O . GLU A 1 122 ? -12.541 12.831 -1.410 1.00 85.50 122 GLU A O 1
ATOM 975 N N . LEU A 1 123 ? -13.194 12.632 0.733 1.00 90.44 123 LEU A N 1
ATOM 976 C CA . LEU A 1 123 ? -13.193 11.181 0.775 1.00 90.44 123 LEU A CA 1
ATOM 977 C C . LEU A 1 123 ? -14.609 10.671 1.027 1.00 90.44 123 LEU A C 1
ATOM 979 O O . LEU A 1 123 ? -15.260 11.024 2.006 1.00 90.44 123 LEU A O 1
ATOM 983 N N . SER A 1 124 ? -15.054 9.795 0.138 1.00 91.12 124 SER A N 1
ATOM 984 C C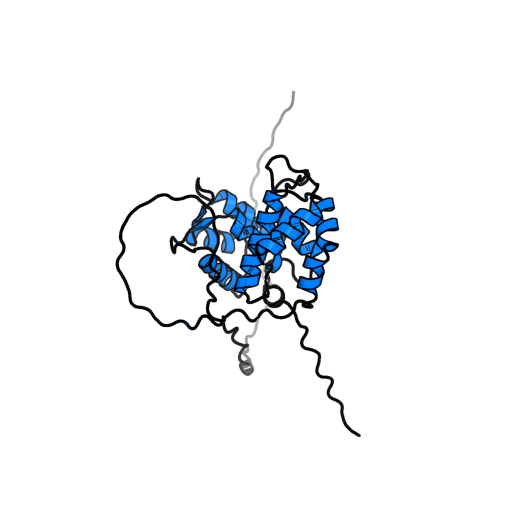A . SER A 1 124 ? -16.292 9.038 0.261 1.00 91.12 124 SER A CA 1
ATOM 985 C C . SER A 1 124 ? -16.040 7.682 0.936 1.00 91.12 124 SER A C 1
ATOM 987 O O . SER A 1 124 ? -14.916 7.163 0.948 1.00 91.12 124 SER A O 1
ATOM 989 N N . ALA A 1 125 ? -17.092 7.085 1.497 1.00 91.50 125 ALA A N 1
ATOM 990 C CA . ALA A 1 125 ? -17.013 5.814 2.221 1.00 91.50 125 ALA A CA 1
ATOM 991 C C . ALA A 1 125 ? -16.455 4.657 1.367 1.00 91.50 125 ALA A C 1
ATOM 993 O O . ALA A 1 125 ? -15.628 3.874 1.837 1.00 91.50 125 ALA A O 1
ATOM 994 N N . ASP A 1 126 ? -16.838 4.573 0.091 1.00 90.75 126 ASP A N 1
ATOM 995 C CA . ASP A 1 126 ? -16.341 3.573 -0.862 1.00 90.75 126 ASP A CA 1
ATOM 996 C C . ASP A 1 126 ? -14.823 3.686 -1.086 1.00 90.75 126 ASP A C 1
ATOM 998 O O . ASP A 1 126 ? -14.115 2.672 -1.085 1.00 90.75 126 ASP A O 1
ATOM 1002 N N . LYS A 1 127 ? -14.299 4.914 -1.193 1.00 91.75 127 LYS A N 1
ATOM 1003 C CA . LYS A 1 127 ? -12.858 5.168 -1.300 1.00 91.75 127 LYS A CA 1
ATOM 1004 C C . LYS A 1 127 ? -12.132 4.766 -0.021 1.00 91.75 127 LYS A C 1
ATOM 1006 O O . LYS A 1 127 ? -11.048 4.192 -0.110 1.00 91.75 127 LYS A O 1
ATOM 1011 N N . LEU A 1 128 ? -12.711 5.009 1.158 1.00 93.50 128 LEU A N 1
ATOM 1012 C CA . LEU A 1 128 ? -12.096 4.569 2.412 1.00 93.50 128 LEU A CA 1
ATOM 1013 C C . LEU A 1 128 ? -12.072 3.038 2.531 1.00 93.50 128 LEU A C 1
ATOM 1015 O O . LEU A 1 128 ? -11.036 2.473 2.884 1.00 93.50 128 LEU A O 1
ATOM 1019 N N . VAL A 1 129 ? -13.161 2.349 2.165 1.00 94.25 129 VAL A N 1
ATOM 1020 C CA . VAL A 1 129 ? -13.179 0.876 2.082 1.00 94.25 129 VAL A CA 1
ATOM 1021 C C . VAL A 1 129 ? -12.094 0.384 1.133 1.00 94.25 129 VAL A C 1
ATOM 1023 O O . VAL A 1 129 ? -11.366 -0.556 1.462 1.00 94.25 129 VAL A O 1
ATOM 1026 N N . PHE A 1 130 ? -11.972 1.012 -0.039 1.00 93.94 130 PHE A N 1
ATOM 1027 C CA . PHE A 1 130 ? -10.921 0.694 -0.995 1.00 93.94 130 PHE A CA 1
ATOM 1028 C C . PHE A 1 130 ? -9.543 0.843 -0.343 1.00 93.94 130 PHE A C 1
ATOM 1030 O O . PHE A 1 130 ? -8.756 -0.098 -0.389 1.00 93.94 130 PHE A O 1
ATOM 1037 N N . ILE A 1 131 ? -9.274 1.956 0.341 1.00 94.44 131 ILE A N 1
ATOM 1038 C CA . ILE A 1 131 ? -7.985 2.196 0.994 1.00 94.44 131 ILE A CA 1
ATOM 1039 C C . ILE A 1 131 ? -7.649 1.111 2.020 1.00 94.44 131 ILE A C 1
ATOM 1041 O O . ILE A 1 131 ? -6.604 0.464 1.924 1.00 94.44 131 ILE A O 1
ATOM 1045 N N . LEU A 1 132 ? -8.561 0.863 2.961 1.00 95.25 132 LEU A N 1
ATOM 1046 C CA . LEU A 1 132 ? -8.349 -0.089 4.051 1.00 95.25 132 LEU A CA 1
ATOM 1047 C C . LEU A 1 132 ? -8.159 -1.525 3.542 1.00 95.25 132 LEU A C 1
ATOM 1049 O O . LEU A 1 132 ? -7.293 -2.242 4.043 1.00 95.25 132 LEU A O 1
ATOM 1053 N N . LYS A 1 133 ? -8.903 -1.944 2.507 1.00 95.50 133 LYS A N 1
ATOM 1054 C CA . LYS A 1 133 ? -8.732 -3.271 1.885 1.00 95.50 133 LYS A CA 1
ATOM 1055 C C . LYS A 1 133 ? -7.319 -3.471 1.335 1.00 95.50 133 LYS A C 1
ATOM 1057 O O . LYS A 1 133 ? -6.731 -4.533 1.524 1.00 95.50 133 LYS A O 1
ATOM 1062 N N . HIS A 1 134 ? -6.771 -2.455 0.678 1.00 95.31 134 HIS A N 1
ATOM 1063 C CA . HIS A 1 134 ? -5.484 -2.557 -0.008 1.00 95.31 134 HIS A CA 1
ATOM 1064 C C . HIS A 1 134 ? -4.299 -2.457 0.957 1.00 95.31 134 HIS A C 1
ATOM 1066 O O . HIS A 1 134 ? -3.304 -3.156 0.772 1.00 95.31 134 HIS A O 1
ATOM 1072 N N . LEU A 1 135 ? -4.428 -1.674 2.033 1.00 94.44 135 LEU A N 1
ATOM 1073 C CA . LEU A 1 135 ? -3.469 -1.701 3.141 1.00 94.44 135 LEU A CA 1
ATOM 1074 C C . LEU A 1 135 ? -3.471 -3.068 3.848 1.00 94.44 135 LEU A C 1
ATOM 1076 O O . LEU A 1 135 ? -2.404 -3.639 4.082 1.00 94.44 135 LEU A O 1
ATOM 1080 N N . ASN A 1 136 ? -4.656 -3.642 4.099 1.00 93.94 136 ASN A N 1
ATOM 1081 C CA . ASN A 1 136 ? -4.778 -4.988 4.665 1.00 93.94 136 ASN A CA 1
ATOM 1082 C C . ASN A 1 136 ? -4.134 -6.060 3.786 1.00 93.94 136 ASN A C 1
ATOM 1084 O O . ASN A 1 136 ? -3.546 -6.996 4.313 1.00 93.94 136 ASN A O 1
ATOM 1088 N N . GLN A 1 137 ? -4.223 -5.952 2.461 1.00 93.50 137 GLN A N 1
ATOM 1089 C CA . GLN A 1 137 ? -3.613 -6.936 1.568 1.00 93.50 137 GLN A CA 1
ATOM 1090 C C . GLN A 1 137 ? -2.087 -7.010 1.747 1.00 93.50 137 GLN A C 1
ATOM 1092 O O . GLN A 1 137 ? -1.540 -8.109 1.851 1.00 93.50 137 GLN A O 1
ATOM 1097 N N . THR A 1 138 ? -1.404 -5.866 1.867 1.00 93.00 138 THR A N 1
ATOM 1098 C CA . THR A 1 138 ? 0.040 -5.836 2.160 1.00 93.00 138 THR A CA 1
ATOM 1099 C C . THR A 1 138 ? 0.351 -6.368 3.555 1.00 93.00 138 THR A C 1
ATOM 1101 O O . THR A 1 138 ? 1.267 -7.174 3.703 1.00 93.00 138 THR A O 1
ATOM 1104 N N . ALA A 1 139 ? -0.423 -5.984 4.572 1.00 92.31 139 ALA A N 1
ATOM 1105 C CA . ALA A 1 139 ? -0.254 -6.515 5.926 1.00 92.31 139 ALA A CA 1
ATOM 1106 C C . ALA A 1 139 ? -0.397 -8.054 5.947 1.00 92.31 139 ALA A C 1
ATOM 1108 O O . ALA A 1 139 ? 0.466 -8.766 6.464 1.00 92.31 139 ALA A O 1
ATOM 1109 N N . SER A 1 140 ? -1.421 -8.588 5.271 1.00 92.88 140 SER A N 1
ATOM 1110 C CA . SER A 1 140 ? -1.645 -10.033 5.145 1.00 92.88 140 SER A CA 1
ATOM 1111 C C . SER A 1 140 ? -0.477 -10.748 4.469 1.00 92.88 140 SER A C 1
ATOM 1113 O O . SER A 1 140 ? -0.167 -11.876 4.851 1.00 92.88 140 SER A O 1
ATOM 1115 N N . TYR A 1 141 ? 0.158 -10.132 3.467 1.00 93.25 141 TYR A N 1
ATOM 1116 C CA . TYR A 1 141 ? 1.310 -10.717 2.777 1.00 93.25 141 TYR A CA 1
ATOM 1117 C C . TYR A 1 141 ? 2.502 -10.918 3.718 1.00 93.25 141 TYR A C 1
ATOM 1119 O O . TYR A 1 141 ? 3.159 -11.957 3.669 1.00 93.25 141 TYR A O 1
ATOM 1127 N N . PHE A 1 142 ? 2.738 -9.972 4.629 1.00 93.00 142 PHE A N 1
ATOM 1128 C CA . PHE A 1 142 ? 3.783 -10.097 5.647 1.00 93.00 142 PHE A CA 1
ATOM 1129 C C . PHE A 1 142 ? 3.385 -10.990 6.832 1.00 93.00 142 PHE A C 1
ATOM 1131 O O . PHE A 1 142 ? 4.212 -11.273 7.699 1.00 93.00 142 PHE A O 1
ATOM 1138 N N . GLY A 1 143 ? 2.156 -11.511 6.840 1.00 91.06 143 GLY A N 1
ATOM 1139 C CA . GLY A 1 143 ? 1.651 -12.403 7.880 1.00 91.06 143 GLY A CA 1
ATOM 1140 C C . GLY A 1 143 ? 1.104 -11.676 9.105 1.00 91.06 143 GLY A C 1
ATOM 1141 O O . GLY A 1 143 ? 0.940 -12.311 10.150 1.00 91.06 143 GLY A O 1
ATOM 1142 N N . ASP A 1 144 ? 0.817 -10.379 8.987 1.00 90.62 144 ASP A N 1
ATOM 1143 C CA . ASP A 1 144 ? 0.091 -9.651 10.019 1.00 90.62 144 ASP A CA 1
ATOM 1144 C C . ASP A 1 144 ? -1.359 -10.132 10.109 1.00 90.62 144 ASP A C 1
ATOM 1146 O O . ASP A 1 144 ? -1.971 -10.569 9.129 1.00 90.62 144 ASP A O 1
ATOM 1150 N N . THR A 1 145 ? -1.930 -10.035 11.311 1.00 89.25 145 THR A N 1
ATOM 1151 C CA . THR A 1 145 ? -3.385 -10.109 11.476 1.00 89.25 145 THR A CA 1
ATOM 1152 C C . THR A 1 145 ? -4.009 -9.023 10.605 1.00 89.25 145 THR A C 1
ATOM 1154 O O . THR A 1 145 ? -3.443 -7.943 10.501 1.00 89.25 145 THR A O 1
ATOM 1157 N N . VAL A 1 146 ? -5.167 -9.280 9.992 1.00 91.44 146 VAL A N 1
ATOM 1158 C CA . VAL A 1 146 ? -5.884 -8.296 9.161 1.00 91.44 146 VAL A CA 1
ATOM 1159 C C . VAL A 1 146 ? -7.350 -8.193 9.552 1.00 91.44 146 VAL A C 1
ATOM 1161 O O . VAL A 1 146 ? -7.933 -9.147 10.070 1.00 91.44 146 VAL A O 1
ATOM 1164 N N . LEU A 1 147 ? -7.955 -7.034 9.290 1.00 92.50 147 LEU A N 1
ATOM 1165 C CA . LEU A 1 147 ? -9.396 -6.855 9.456 1.00 92.50 147 LEU A CA 1
ATOM 1166 C C . LEU A 1 147 ? -10.152 -7.681 8.409 1.00 92.50 147 LEU A C 1
ATOM 1168 O O . LEU A 1 147 ? -9.831 -7.671 7.219 1.00 92.50 147 LEU A O 1
ATOM 1172 N N . THR A 1 148 ? -11.206 -8.362 8.848 1.00 94.31 148 THR A N 1
ATOM 1173 C CA . THR A 1 148 ? -12.167 -8.997 7.941 1.00 94.31 148 THR A CA 1
ATOM 1174 C C . THR A 1 148 ? -12.929 -7.945 7.136 1.00 94.31 148 THR A C 1
ATOM 1176 O O . THR A 1 148 ? -13.070 -6.800 7.564 1.00 94.31 148 THR A O 1
ATOM 1179 N N . HIS A 1 149 ? -13.509 -8.342 5.999 1.00 93.94 149 HIS A N 1
ATOM 1180 C CA . HIS A 1 149 ? -14.355 -7.460 5.187 1.00 93.94 149 HIS A CA 1
ATOM 1181 C C . HIS A 1 149 ? -15.428 -6.764 6.034 1.00 93.94 149 HIS A C 1
ATOM 1183 O O . HIS A 1 149 ? -15.514 -5.542 6.027 1.00 93.94 149 HIS A O 1
ATOM 1189 N N . ARG A 1 150 ? -16.176 -7.526 6.843 1.00 93.56 150 ARG A N 1
ATOM 1190 C CA . ARG A 1 150 ? -17.212 -6.994 7.742 1.00 93.56 150 ARG A CA 1
ATOM 1191 C C . ARG A 1 150 ? -16.664 -5.967 8.737 1.00 93.56 150 ARG A C 1
ATOM 1193 O O . ARG A 1 150 ? -17.338 -4.984 9.018 1.00 93.56 150 ARG A O 1
ATOM 1200 N N . GLN A 1 151 ? -15.465 -6.194 9.270 1.00 94.56 151 GLN A N 1
ATOM 1201 C CA . GLN A 1 151 ? -14.815 -5.243 10.170 1.00 94.56 151 GLN A CA 1
ATOM 1202 C C . GLN A 1 151 ? -14.419 -3.958 9.444 1.00 94.56 151 GLN A C 1
ATOM 1204 O O . GLN A 1 151 ? -14.662 -2.892 9.990 1.00 94.56 151 GLN A O 1
ATOM 1209 N N . ILE A 1 152 ? -13.891 -4.040 8.216 1.00 95.06 152 ILE A N 1
ATOM 1210 C CA . ILE A 1 152 ? -13.590 -2.850 7.403 1.00 95.06 152 ILE A CA 1
ATOM 1211 C C . ILE A 1 152 ? -14.859 -2.020 7.187 1.00 95.06 152 ILE A C 1
ATOM 1213 O O . ILE A 1 152 ? -14.839 -0.826 7.456 1.00 95.06 152 ILE A O 1
ATOM 1217 N N . TYR A 1 153 ? -15.965 -2.642 6.758 1.00 93.88 153 TYR A N 1
ATOM 1218 C CA . TYR A 1 153 ? -17.238 -1.929 6.587 1.00 93.88 153 TYR A CA 1
ATOM 1219 C C . TYR A 1 153 ? -17.697 -1.278 7.896 1.00 93.88 153 TYR A C 1
ATOM 1221 O O . TYR A 1 153 ? -18.016 -0.100 7.891 1.00 93.88 153 TYR A O 1
A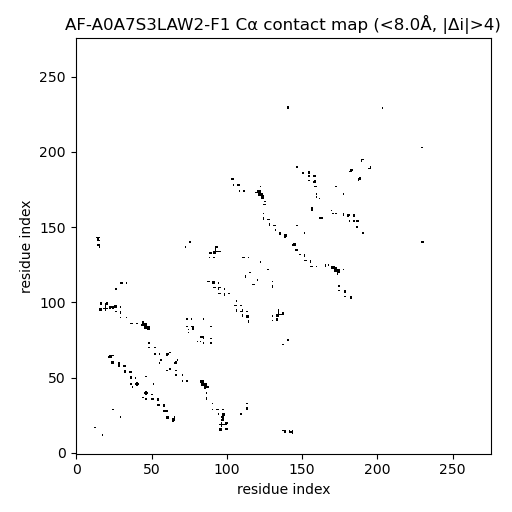TOM 1229 N N . LYS A 1 154 ? -17.607 -1.988 9.029 1.00 93.75 154 LYS A N 1
ATOM 1230 C CA . LYS A 1 154 ? -17.950 -1.429 10.345 1.00 93.75 154 LYS A CA 1
ATOM 1231 C C . LYS A 1 154 ? -17.093 -0.212 10.725 1.00 93.75 154 LYS A C 1
ATOM 1233 O O . LYS A 1 154 ? -17.630 0.747 11.263 1.00 93.75 154 LYS A O 1
ATOM 1238 N N . VAL A 1 155 ? -15.785 -0.240 10.455 1.00 94.12 155 VAL A N 1
ATOM 1239 C CA . VAL A 1 155 ? -14.895 0.916 10.686 1.00 94.12 155 VAL A CA 1
ATOM 1240 C C . VAL A 1 155 ? -15.334 2.097 9.822 1.00 94.12 155 VAL A C 1
ATOM 1242 O O . VAL A 1 155 ? -15.428 3.218 10.308 1.00 94.12 155 VAL A O 1
ATOM 1245 N N . VAL A 1 156 ? -15.643 1.855 8.546 1.00 94.06 156 VAL A N 1
ATOM 1246 C CA . VAL A 1 156 ? -16.109 2.916 7.643 1.00 94.06 156 VAL A CA 1
ATOM 1247 C C . VAL A 1 156 ? -17.463 3.476 8.087 1.00 94.06 156 VAL A C 1
ATOM 1249 O O . VAL A 1 156 ? -17.613 4.693 8.140 1.00 94.06 156 VAL A O 1
ATOM 1252 N N . ASP A 1 157 ? -18.404 2.624 8.487 1.00 92.56 157 ASP A N 1
ATOM 1253 C CA . ASP A 1 157 ? -19.707 3.033 9.021 1.00 92.56 157 ASP A CA 1
ATOM 1254 C C . ASP A 1 157 ? -19.549 3.918 10.269 1.00 92.56 157 ASP A C 1
ATOM 1256 O O . ASP A 1 157 ? -20.202 4.956 10.381 1.00 92.56 157 ASP A O 1
ATOM 1260 N N . ASN A 1 158 ? -18.623 3.569 11.170 1.00 93.19 158 ASN A N 1
ATOM 1261 C CA . ASN A 1 158 ? -18.307 4.375 12.352 1.00 93.19 158 ASN A CA 1
ATOM 1262 C C . ASN A 1 158 ? -17.728 5.753 11.978 1.00 93.19 158 ASN A C 1
ATOM 1264 O O . ASN A 1 158 ? -18.116 6.765 12.560 1.00 93.19 158 ASN A O 1
ATOM 1268 N N . VAL A 1 159 ? -16.828 5.814 10.990 1.00 93.44 159 VAL A N 1
ATOM 1269 C CA . VAL A 1 159 ? -16.204 7.068 10.528 1.00 93.44 159 VAL A CA 1
ATOM 1270 C C . VAL A 1 159 ? -17.230 7.992 9.864 1.00 93.44 159 VAL A C 1
ATOM 1272 O O . VAL A 1 159 ? -17.284 9.192 10.149 1.00 93.44 159 VAL A O 1
ATOM 1275 N N . PHE A 1 160 ? -18.073 7.451 8.990 1.00 92.38 160 PHE A N 1
ATOM 1276 C CA . PHE A 1 160 ? -19.047 8.246 8.242 1.00 92.38 160 PHE A CA 1
ATOM 1277 C C . PHE A 1 160 ? -20.364 8.462 8.998 1.00 92.38 160 PHE A C 1
ATOM 1279 O O . PHE A 1 160 ? -21.177 9.282 8.577 1.00 92.38 160 PHE A O 1
ATOM 1286 N N . GLY A 1 161 ? -20.568 7.786 10.133 1.00 87.25 161 GLY A N 1
ATOM 1287 C CA . GLY A 1 161 ? -21.828 7.831 10.877 1.00 87.25 161 GLY A CA 1
ATOM 1288 C C . GLY A 1 161 ? -22.990 7.191 10.111 1.00 87.25 161 GLY A C 1
ATOM 1289 O O . GLY A 1 161 ? -24.151 7.452 10.420 1.00 87.25 161 GLY A O 1
ATOM 1290 N N . THR A 1 162 ? -22.701 6.384 9.088 1.00 71.56 162 THR A N 1
ATOM 1291 C CA . THR A 1 162 ? -23.708 5.746 8.241 1.00 71.56 162 THR A CA 1
ATOM 1292 C C . THR A 1 162 ? -24.019 4.359 8.782 1.00 71.56 162 THR A C 1
ATOM 1294 O O . THR A 1 162 ? -23.188 3.467 8.716 1.00 71.56 162 THR A O 1
ATOM 1297 N N . MET A 1 163 ? -25.235 4.145 9.293 1.00 60.44 163 MET A N 1
ATOM 1298 C CA . MET A 1 163 ? -25.704 2.802 9.681 1.00 60.44 163 MET A CA 1
ATOM 1299 C C . MET A 1 163 ? -26.240 1.963 8.505 1.00 60.44 163 MET A C 1
ATOM 1301 O O . MET A 1 163 ? -26.761 0.869 8.718 1.00 60.44 163 MET A O 1
ATOM 1305 N N . SER A 1 164 ? -26.145 2.451 7.267 1.00 49.75 164 SER A N 1
ATOM 1306 C CA . SER A 1 164 ? -26.759 1.822 6.095 1.00 49.75 164 SER A CA 1
ATOM 1307 C C . SER A 1 164 ? -25.793 1.678 4.924 1.00 49.75 164 SER A C 1
ATOM 1309 O O . SER A 1 164 ? -24.970 2.558 4.691 1.00 49.75 164 SER A O 1
ATOM 1311 N N . ILE A 1 165 ? -25.980 0.568 4.194 1.00 57.44 165 ILE A N 1
ATOM 1312 C CA . ILE A 1 165 ? -25.435 0.183 2.878 1.00 57.44 165 ILE A CA 1
ATOM 1313 C C . ILE A 1 165 ? -24.743 1.359 2.184 1.00 57.44 165 ILE A C 1
ATOM 1315 O O . ILE A 1 165 ? -25.423 2.331 1.856 1.00 57.44 165 ILE A O 1
ATOM 1319 N N . ILE A 1 166 ? -23.427 1.243 1.948 1.00 60.09 166 ILE A N 1
ATOM 1320 C CA . ILE A 1 166 ? -22.607 2.238 1.237 1.00 60.09 166 ILE A CA 1
ATOM 1321 C C . ILE A 1 166 ? -23.320 2.636 -0.056 1.00 60.09 166 ILE A C 1
ATOM 1323 O O . ILE A 1 166 ? -23.254 1.941 -1.068 1.00 60.09 166 ILE A O 1
ATOM 1327 N N . SER A 1 167 ? -24.049 3.740 0.017 1.00 59.41 167 SER A N 1
ATOM 1328 C CA . SER A 1 167 ? -24.774 4.330 -1.095 1.00 59.41 167 SER A CA 1
ATOM 1329 C C . SER A 1 167 ? -23.845 5.362 -1.721 1.00 59.41 167 SER A C 1
ATOM 1331 O O . SER A 1 167 ? -23.075 6.012 -1.013 1.00 59.41 167 SER A O 1
ATOM 1333 N N . GLN A 1 168 ? -23.882 5.505 -3.046 1.00 59.28 168 GLN A N 1
ATOM 1334 C CA . GLN A 1 168 ? -22.984 6.416 -3.774 1.00 59.28 168 GLN A CA 1
ATOM 1335 C C . GLN A 1 168 ? -23.163 7.896 -3.375 1.00 59.28 168 GLN A C 1
ATOM 1337 O O . GLN A 1 168 ? -22.280 8.702 -3.638 1.00 59.28 168 GLN A O 1
ATOM 1342 N N . GLU A 1 169 ? -24.258 8.232 -2.687 1.00 66.19 169 GLU A N 1
ATOM 1343 C CA . GLU A 1 169 ? -24.598 9.572 -2.181 1.00 66.19 169 GLU A CA 1
ATOM 1344 C C . GLU A 1 169 ? -24.348 9.727 -0.667 1.00 66.19 169 GLU A C 1
ATOM 1346 O O . GLU A 1 169 ? -25.005 10.513 0.015 1.00 66.19 169 GLU A O 1
ATOM 1351 N N . GLY A 1 170 ? -23.434 8.933 -0.103 1.00 69.69 170 GLY A N 1
ATOM 1352 C CA . GLY A 1 170 ? -23.056 9.048 1.304 1.00 69.69 170 GLY A CA 1
ATOM 1353 C C . GLY A 1 170 ? -22.392 10.393 1.644 1.00 69.69 170 GLY A C 1
ATOM 1354 O O . GLY A 1 170 ? -21.926 11.104 0.750 1.00 69.69 170 GLY A O 1
ATOM 1355 N N . PRO A 1 171 ? -22.305 10.739 2.943 1.00 82.56 171 PRO A N 1
ATOM 1356 C CA . PRO A 1 171 ? -21.611 11.941 3.379 1.00 82.56 171 PRO A CA 1
ATOM 1357 C C . PRO A 1 171 ? -20.163 11.918 2.890 1.00 82.56 171 PRO A C 1
ATOM 1359 O O . PRO A 1 171 ? -19.478 10.896 2.950 1.00 82.56 171 PRO A O 1
ATOM 1362 N N . ILE A 1 172 ? -19.706 13.063 2.401 1.00 87.00 172 ILE A N 1
ATOM 1363 C CA . ILE A 1 172 ? -18.328 13.276 1.988 1.00 87.00 172 ILE A CA 1
ATOM 1364 C C . ILE A 1 172 ? -17.619 13.973 3.146 1.00 87.00 172 ILE A C 1
ATOM 1366 O O . ILE A 1 172 ? -18.106 14.981 3.653 1.00 87.00 172 ILE A O 1
ATOM 1370 N N . LEU A 1 173 ? -16.492 13.415 3.581 1.00 91.00 173 LEU A N 1
ATOM 1371 C CA . LEU A 1 173 ? -15.688 13.969 4.668 1.00 91.00 173 LEU A CA 1
ATOM 1372 C C . LEU A 1 173 ? -14.340 14.436 4.133 1.00 91.00 173 LEU A C 1
ATOM 1374 O O . LEU A 1 173 ? -13.805 13.870 3.177 1.00 91.00 173 LEU A O 1
ATOM 1378 N N . THR A 1 174 ? -13.759 15.441 4.773 1.00 91.44 174 THR A N 1
ATOM 1379 C CA . THR A 1 174 ? -12.384 15.842 4.472 1.00 91.44 174 THR A CA 1
ATOM 1380 C C . THR A 1 174 ? -11.396 14.775 4.950 1.00 91.44 174 THR A C 1
ATOM 1382 O O . THR A 1 174 ? -11.666 14.018 5.886 1.00 91.44 174 THR A O 1
ATOM 1385 N N . HIS A 1 175 ? -10.210 14.720 4.340 1.00 89.44 175 HIS A N 1
ATOM 1386 C CA . HIS A 1 175 ? -9.150 13.804 4.775 1.00 89.44 175 HIS A CA 1
ATOM 1387 C C . HIS A 1 175 ? -8.849 13.908 6.278 1.00 89.44 175 HIS A C 1
ATOM 1389 O O . HIS A 1 175 ? -8.720 12.879 6.938 1.00 89.44 175 HIS A O 1
ATOM 1395 N N . GLU A 1 176 ? -8.747 15.125 6.825 1.00 89.69 176 GLU A N 1
ATOM 1396 C CA . GLU A 1 176 ? -8.398 15.318 8.238 1.00 89.69 176 GLU A CA 1
ATOM 1397 C C . GLU A 1 176 ? -9.490 14.773 9.166 1.00 89.69 176 GLU A C 1
ATOM 1399 O O . GLU A 1 176 ? -9.171 14.058 10.113 1.00 89.69 176 GLU A O 1
ATOM 1404 N N . GLU A 1 177 ? -10.767 15.024 8.859 1.00 92.38 177 GLU A N 1
ATOM 1405 C CA . GLU A 1 177 ? -11.894 14.472 9.624 1.00 92.38 177 GLU A CA 1
ATOM 1406 C C . GLU A 1 177 ? -11.896 12.942 9.602 1.00 92.38 177 GLU A C 1
ATOM 1408 O O . GLU A 1 177 ? -12.085 12.307 10.641 1.00 92.38 177 GLU A O 1
ATOM 1413 N N . VAL A 1 178 ? -11.643 12.340 8.435 1.00 92.62 178 VAL A N 1
ATOM 1414 C CA . VAL A 1 178 ? -11.539 10.882 8.305 1.00 92.62 178 VAL A CA 1
ATOM 1415 C C . VAL A 1 178 ? -10.405 10.337 9.164 1.00 92.62 178 VAL A C 1
ATOM 1417 O O . VAL A 1 178 ? -10.595 9.341 9.858 1.00 92.62 178 VAL A O 1
ATOM 1420 N N . ILE A 1 179 ? -9.231 10.971 9.137 1.00 92.19 179 ILE A N 1
ATOM 1421 C CA . ILE A 1 179 ? -8.069 10.513 9.906 1.00 92.19 179 ILE A CA 1
ATOM 1422 C C . ILE A 1 179 ? -8.342 10.594 11.410 1.00 92.19 179 ILE A C 1
ATOM 1424 O O . ILE A 1 179 ? -8.048 9.634 12.118 1.00 92.19 179 ILE A O 1
ATOM 1428 N N . VAL A 1 180 ? -8.903 11.708 11.895 1.00 92.69 180 VAL A N 1
ATOM 1429 C CA . VAL A 1 180 ? -9.251 11.875 13.317 1.00 92.69 180 VAL A CA 1
ATOM 1430 C C . VAL A 1 180 ? -10.189 10.754 13.758 1.00 92.69 180 VAL A C 1
ATOM 1432 O O . VAL A 1 180 ? -9.873 10.022 14.693 1.00 92.69 180 VAL A O 1
ATOM 1435 N N . LYS A 1 181 ? -11.274 10.532 13.012 1.00 94.44 181 LYS A N 1
ATOM 1436 C CA . LYS A 1 181 ? -12.253 9.490 13.338 1.00 94.44 181 LYS A CA 1
ATOM 1437 C C . LYS A 1 181 ? -11.699 8.067 13.223 1.00 94.44 181 LYS A C 1
ATOM 1439 O O . LYS A 1 181 ? -12.082 7.210 14.008 1.00 94.44 181 LYS A O 1
ATOM 1444 N N . LEU A 1 182 ? -10.806 7.796 12.267 1.00 92.88 182 LEU A N 1
ATOM 1445 C CA . LEU A 1 182 ? -10.164 6.483 12.126 1.00 92.88 182 LEU A CA 1
ATOM 1446 C C . LEU A 1 182 ? -9.280 6.150 13.325 1.00 92.88 182 LEU A C 1
ATOM 1448 O O . LEU A 1 182 ? -9.316 5.026 13.811 1.00 92.88 182 LEU A O 1
ATOM 1452 N N . VAL A 1 183 ? -8.483 7.112 13.792 1.00 91.25 183 VAL A N 1
ATOM 1453 C CA . VAL A 1 183 ? -7.584 6.913 14.940 1.00 91.25 183 VAL A CA 1
ATOM 1454 C C . VAL A 1 183 ? -8.374 6.759 16.243 1.00 91.25 183 VAL A C 1
ATOM 1456 O O . VAL A 1 183 ? -7.923 6.084 17.163 1.00 91.25 183 VAL A O 1
ATOM 1459 N N . GLU A 1 184 ? -9.571 7.332 16.322 1.00 92.38 184 GLU A N 1
ATOM 1460 C CA . GLU A 1 184 ? -10.481 7.163 17.458 1.00 92.38 184 GLU A CA 1
ATOM 1461 C C . GLU A 1 184 ? -11.324 5.877 17.377 1.00 92.38 184 GLU A C 1
ATOM 1463 O O . GLU A 1 184 ? -11.936 5.490 18.375 1.00 92.38 184 GLU A O 1
ATOM 1468 N N . ASP A 1 185 ? -11.341 5.177 16.234 1.00 93.56 185 ASP A N 1
ATOM 1469 C CA . ASP A 1 185 ? -12.160 3.978 16.058 1.00 93.56 185 ASP A CA 1
ATOM 1470 C C . ASP A 1 185 ? -11.700 2.843 17.002 1.00 93.56 185 ASP A C 1
ATOM 1472 O O . ASP A 1 185 ? -10.563 2.360 16.906 1.00 93.56 185 ASP A O 1
ATOM 1476 N N . PRO A 1 186 ? -12.575 2.351 17.903 1.00 91.19 186 PRO A N 1
ATOM 1477 C CA . PRO A 1 186 ? -12.202 1.326 18.875 1.00 91.19 186 PRO A CA 1
ATOM 1478 C C . PRO A 1 186 ? -11.753 0.010 18.239 1.00 91.19 186 PRO A C 1
ATOM 1480 O O . PRO A 1 186 ? -10.932 -0.701 18.816 1.00 91.19 186 PRO A O 1
ATOM 1483 N N . LEU A 1 187 ? -12.294 -0.340 17.068 1.00 90.06 187 LEU A N 1
ATOM 1484 C CA . LEU A 1 187 ? -11.989 -1.601 16.404 1.00 90.06 187 LEU A CA 1
ATOM 1485 C C . LEU A 1 187 ? -10.610 -1.553 15.745 1.00 90.06 187 LEU A C 1
ATOM 1487 O O . LEU A 1 187 ? -9.867 -2.533 15.818 1.00 90.06 187 LEU A O 1
ATOM 1491 N N . LEU A 1 188 ? -10.256 -0.415 15.145 1.00 88.06 188 LEU A N 1
ATOM 1492 C CA . LEU A 1 188 ? -8.919 -0.176 14.620 1.00 88.06 188 LEU A CA 1
ATOM 1493 C C . LEU A 1 188 ? -7.886 -0.130 15.753 1.00 88.06 188 LEU A C 1
ATOM 1495 O O . LEU A 1 188 ? -6.851 -0.785 15.652 1.00 88.06 188 LEU A O 1
ATOM 1499 N N . ASN A 1 189 ? -8.198 0.539 16.865 1.00 85.94 189 ASN A N 1
ATOM 1500 C CA . ASN A 1 189 ? -7.323 0.575 18.039 1.00 85.94 189 ASN A CA 1
ATOM 1501 C C . ASN A 1 189 ? -7.097 -0.816 18.643 1.00 85.94 189 ASN A C 1
ATOM 1503 O O . ASN A 1 189 ? -5.950 -1.214 18.830 1.00 85.94 189 ASN A O 1
ATOM 1507 N N . GLN A 1 190 ? -8.159 -1.600 18.854 1.00 84.31 190 GLN A N 1
ATOM 1508 C CA . GLN A 1 190 ? -8.047 -2.980 19.346 1.00 84.31 190 GLN A CA 1
ATOM 1509 C C . GLN A 1 190 ? -7.197 -3.862 18.418 1.00 84.31 190 GLN A C 1
ATOM 1511 O O . GLN A 1 190 ? -6.482 -4.766 18.857 1.00 84.31 190 GLN A O 1
ATOM 1516 N N . PHE A 1 191 ? -7.294 -3.623 17.111 1.00 80.50 191 PHE A N 1
ATOM 1517 C CA . PHE A 1 191 ? -6.519 -4.345 16.117 1.00 80.50 191 PHE A CA 1
ATOM 1518 C C . PHE A 1 191 ? -5.022 -4.014 16.196 1.00 80.50 191 PHE A C 1
ATOM 1520 O O . PHE A 1 191 ? -4.197 -4.928 16.143 1.00 80.50 191 PHE A O 1
ATOM 1527 N N . LEU A 1 192 ? -4.671 -2.740 16.381 1.00 76.44 192 LEU A N 1
ATOM 1528 C CA . LEU A 1 192 ? -3.281 -2.299 16.522 1.00 76.44 192 LEU A CA 1
ATOM 1529 C C . LEU A 1 192 ? -2.646 -2.738 17.840 1.00 76.44 192 LEU A C 1
ATOM 1531 O O . LEU A 1 192 ? -1.489 -3.150 17.840 1.00 76.44 192 LEU A O 1
ATOM 1535 N N . THR A 1 193 ? -3.392 -2.696 18.948 1.00 73.81 193 THR A N 1
ATOM 1536 C CA . THR A 1 193 ? -2.893 -3.147 20.259 1.00 73.81 193 THR A CA 1
ATOM 1537 C C . THR A 1 193 ? -2.807 -4.668 20.366 1.00 73.81 193 THR A C 1
ATOM 1539 O O . THR A 1 193 ? -2.294 -5.186 21.353 1.00 73.81 193 THR A O 1
ATOM 1542 N N . ARG A 1 194 ? -3.260 -5.400 19.333 1.00 66.06 194 ARG A N 1
ATOM 1543 C CA . ARG A 1 194 ? -3.291 -6.870 19.270 1.00 66.06 194 ARG A CA 1
ATOM 1544 C C . ARG A 1 194 ? -4.105 -7.521 20.388 1.00 66.06 194 ARG A C 1
ATOM 1546 O O . ARG A 1 194 ? -3.970 -8.723 20.616 1.00 66.06 194 ARG A O 1
ATOM 1553 N N . ASP A 1 195 ? -5.039 -6.784 20.980 1.00 55.62 195 ASP A N 1
ATOM 1554 C CA . ASP A 1 195 ? -6.001 -7.304 21.961 1.00 55.62 195 ASP A CA 1
ATOM 1555 C C . ASP A 1 195 ? -7.125 -8.128 21.309 1.00 55.62 195 ASP A C 1
ATOM 1557 O O . ASP A 1 195 ? -8.132 -8.470 21.938 1.00 55.62 195 ASP A O 1
ATOM 1561 N N . LEU A 1 196 ? -6.991 -8.457 20.022 1.00 52.75 196 LEU A N 1
ATOM 1562 C CA . LEU A 1 196 ? -7.919 -9.349 19.354 1.00 52.75 196 LEU A CA 1
ATOM 1563 C C . LEU A 1 196 ? -7.620 -10.804 19.740 1.00 52.75 196 LEU A C 1
ATOM 1565 O O . LEU A 1 196 ? -6.483 -11.269 19.597 1.00 52.75 196 LEU A O 1
ATOM 1569 N N . PRO A 1 197 ? -8.639 -11.577 20.156 1.00 50.94 197 PRO A N 1
ATOM 1570 C CA . PRO A 1 197 ? -8.475 -13.008 20.341 1.00 50.94 197 PRO A CA 1
ATOM 1571 C C . PRO A 1 197 ? -8.009 -13.609 19.014 1.00 50.94 197 PRO A C 1
ATOM 1573 O O . PRO A 1 197 ? -8.673 -13.457 17.988 1.00 50.94 197 PRO A O 1
ATOM 1576 N N . LYS A 1 198 ? -6.842 -14.267 19.025 1.00 49.88 198 LYS A N 1
ATOM 1577 C CA . LYS A 1 198 ? -6.255 -14.910 17.842 1.00 49.88 198 LYS A CA 1
ATOM 1578 C C . LYS A 1 198 ? -7.252 -15.928 17.289 1.00 49.88 198 LYS A C 1
ATOM 1580 O O . LYS A 1 198 ? -7.319 -17.062 17.765 1.00 49.88 198 LYS A O 1
ATOM 1585 N N . VAL A 1 199 ? -8.027 -15.537 16.279 1.00 52.47 199 VAL A N 1
ATOM 1586 C CA . VAL A 1 199 ? -8.858 -16.470 15.523 1.00 52.47 199 VAL A CA 1
ATOM 1587 C C . VAL A 1 199 ? -7.880 -17.388 14.805 1.00 52.47 199 VAL A C 1
ATOM 1589 O O . VAL A 1 199 ? -7.159 -16.957 13.906 1.00 52.47 199 VAL A O 1
ATOM 1592 N N . LYS A 1 200 ? -7.788 -18.646 15.254 1.00 44.03 200 LYS A N 1
ATOM 1593 C CA . LYS A 1 200 ? -6.974 -19.668 14.594 1.00 44.03 200 LYS A CA 1
ATOM 1594 C C . LYS A 1 200 ? -7.497 -19.810 13.170 1.00 44.03 200 LYS A C 1
ATOM 1596 O O . LYS A 1 200 ? -8.508 -20.473 12.954 1.00 44.03 200 LYS A O 1
ATOM 1601 N N . GLN A 1 201 ? -6.830 -19.182 12.205 1.00 45.88 201 GLN A N 1
ATOM 1602 C CA . GLN A 1 201 ? -7.131 -19.469 10.814 1.00 45.88 201 GLN A CA 1
ATOM 1603 C C . GLN A 1 201 ? -6.872 -20.964 10.579 1.00 45.88 201 GLN A C 1
ATOM 1605 O O . GLN A 1 201 ? -5.854 -21.486 11.056 1.00 45.88 201 GLN A O 1
ATOM 1610 N N . PRO A 1 202 ? -7.790 -21.681 9.909 1.00 36.97 202 PRO A N 1
ATOM 1611 C CA . PRO A 1 202 ? -7.573 -23.078 9.581 1.00 36.97 202 PRO A CA 1
ATOM 1612 C C . PRO A 1 202 ? -6.271 -23.185 8.787 1.00 36.97 202 PRO A C 1
ATOM 1614 O O . PRO A 1 202 ? -6.081 -22.496 7.785 1.00 36.97 202 PRO A O 1
ATOM 1617 N N . ARG A 1 203 ? -5.344 -24.030 9.257 1.00 32.91 203 ARG A N 1
ATOM 1618 C CA . ARG A 1 203 ? -4.148 -24.371 8.484 1.00 32.91 203 ARG A CA 1
ATOM 1619 C C . ARG A 1 203 ? -4.622 -24.981 7.174 1.00 32.91 203 ARG A C 1
ATOM 1621 O O . ARG A 1 203 ? -5.105 -26.109 7.168 1.00 32.91 203 ARG A O 1
ATOM 1628 N N . VAL A 1 204 ? -4.461 -24.247 6.080 1.00 36.81 204 VAL A N 1
ATOM 1629 C CA . VAL A 1 204 ? -4.602 -24.804 4.738 1.00 36.81 204 VAL A CA 1
ATOM 1630 C C . VAL A 1 204 ? -3.421 -25.753 4.543 1.00 36.81 204 VAL A C 1
ATOM 1632 O O . VAL A 1 204 ? -2.303 -25.336 4.245 1.00 36.81 204 VAL A O 1
ATOM 1635 N N . THR A 1 205 ? -3.634 -27.040 4.803 1.00 32.53 205 THR A N 1
ATOM 1636 C CA . THR A 1 205 ? -2.708 -28.092 4.394 1.00 32.53 205 THR A CA 1
ATOM 1637 C C . THR A 1 205 ? -2.782 -28.195 2.877 1.00 32.53 205 THR A C 1
ATOM 1639 O O . THR A 1 205 ? -3.736 -28.729 2.316 1.00 32.53 205 THR A O 1
ATOM 1642 N N . PHE A 1 206 ? -1.775 -27.647 2.199 1.00 31.67 206 PHE A N 1
ATOM 1643 C CA . PHE A 1 206 ? -1.597 -27.831 0.764 1.00 31.67 206 PHE A CA 1
ATOM 1644 C C . PHE A 1 206 ? -1.381 -29.322 0.477 1.00 31.67 206 PHE A C 1
ATOM 1646 O O . PHE A 1 206 ? -0.288 -29.851 0.664 1.00 31.67 206 PHE A O 1
ATOM 1653 N N . SER A 1 207 ? -2.432 -30.006 0.026 1.00 32.69 207 SER A N 1
ATOM 1654 C CA . SER A 1 207 ? -2.265 -31.221 -0.768 1.00 32.69 207 SER A CA 1
ATOM 1655 C C . SER A 1 207 ? -1.939 -30.795 -2.198 1.00 32.69 207 SER A C 1
ATOM 1657 O O . SER A 1 207 ? -2.732 -30.055 -2.786 1.00 32.69 207 SER A O 1
ATOM 1659 N N . PRO A 1 208 ? -0.809 -31.227 -2.779 1.00 31.53 208 PRO A N 1
ATOM 1660 C CA . PRO A 1 208 ? -0.514 -30.975 -4.182 1.00 31.53 208 PRO A CA 1
ATOM 1661 C C . PRO A 1 208 ? -1.541 -31.734 -5.032 1.00 31.53 208 PRO A C 1
ATOM 1663 O O . PRO A 1 208 ? -1.438 -32.945 -5.209 1.00 31.53 208 PRO A O 1
ATOM 1666 N N . ARG A 1 209 ? -2.584 -31.039 -5.505 1.00 35.84 209 ARG A N 1
ATOM 1667 C CA . ARG A 1 209 ? -3.566 -31.610 -6.431 1.00 35.84 209 ARG A CA 1
ATOM 1668 C C . ARG A 1 209 ? -3.170 -31.326 -7.871 1.00 35.84 209 ARG A C 1
ATOM 1670 O O . ARG A 1 209 ? -2.854 -30.205 -8.257 1.00 35.84 209 ARG A O 1
ATOM 1677 N N . SER A 1 210 ? -3.194 -32.418 -8.616 1.00 42.22 210 SER A N 1
ATOM 1678 C CA . SER A 1 210 ? -2.843 -32.602 -10.008 1.00 42.22 210 SER A CA 1
ATOM 1679 C C . SER A 1 210 ? -3.537 -31.624 -10.955 1.00 42.22 210 SER A C 1
ATOM 1681 O O . SER A 1 210 ? -4.703 -31.278 -10.793 1.00 42.22 210 SER A O 1
ATOM 1683 N N . ARG A 1 211 ? -2.772 -31.242 -11.976 1.00 42.44 211 ARG A N 1
ATOM 1684 C CA . ARG A 1 211 ? -3.140 -30.513 -13.193 1.00 42.44 211 ARG A CA 1
ATOM 1685 C C . ARG A 1 211 ? -4.463 -31.046 -13.773 1.00 42.44 211 ARG A C 1
ATOM 1687 O O . ARG A 1 211 ? -4.512 -32.207 -14.170 1.00 42.44 211 ARG A O 1
ATOM 1694 N N . VAL A 1 212 ? -5.501 -30.211 -13.855 1.00 42.91 212 VAL A N 1
ATOM 1695 C CA . VAL A 1 212 ? -6.737 -30.511 -14.602 1.00 42.91 212 VAL A CA 1
ATOM 1696 C C . VAL A 1 212 ? -7.042 -29.373 -15.577 1.00 42.91 212 VAL A C 1
ATOM 1698 O O . VAL A 1 212 ? -6.757 -28.207 -15.312 1.00 42.91 212 VAL A O 1
ATOM 1701 N N . HIS A 1 213 ? -7.539 -29.803 -16.734 1.00 40.34 213 HIS A N 1
ATOM 1702 C CA . HIS A 1 213 ? -7.900 -29.100 -17.957 1.00 40.34 213 HIS A CA 1
ATOM 1703 C C . HIS A 1 213 ? -8.646 -27.765 -17.796 1.00 40.34 213 HIS A C 1
ATOM 1705 O O . HIS A 1 213 ? -9.498 -27.606 -16.927 1.00 40.34 213 HIS A O 1
ATOM 1711 N N . ARG A 1 214 ? -8.342 -26.841 -18.720 1.00 41.97 214 ARG A N 1
ATOM 1712 C CA . ARG A 1 214 ? -9.115 -25.629 -19.033 1.00 41.97 214 ARG A CA 1
ATOM 1713 C C . ARG A 1 214 ? -10.361 -26.007 -19.837 1.00 41.97 214 ARG A C 1
ATOM 1715 O O . ARG A 1 214 ? -10.209 -26.624 -20.888 1.00 41.97 214 ARG A O 1
ATOM 1722 N N . GLU A 1 215 ? -11.519 -25.536 -19.394 1.00 44.84 215 GLU A N 1
ATOM 1723 C CA . GLU A 1 215 ? -12.678 -25.273 -20.250 1.00 44.84 215 GLU A CA 1
ATOM 1724 C C . GLU A 1 215 ? -13.053 -23.789 -20.157 1.00 44.84 215 GLU A C 1
ATOM 1726 O O . GLU A 1 215 ? -12.812 -23.126 -19.144 1.00 44.84 215 GLU A O 1
ATOM 1731 N N . ASP A 1 216 ? -13.552 -23.286 -21.283 1.00 56.03 216 ASP A N 1
ATOM 1732 C CA . ASP A 1 216 ? -13.878 -21.899 -21.590 1.00 56.03 216 ASP A CA 1
ATOM 1733 C C . ASP A 1 216 ? -15.191 -21.416 -20.956 1.00 56.03 216 ASP A C 1
ATOM 1735 O O . ASP A 1 216 ? -16.156 -22.164 -20.837 1.00 56.03 216 ASP A O 1
ATOM 1739 N N . GLY A 1 217 ? -15.242 -20.101 -20.712 1.00 48.00 217 GLY A N 1
ATOM 1740 C CA . GLY A 1 217 ? -16.435 -19.285 -20.958 1.00 48.00 217 GLY A CA 1
ATOM 1741 C C . GLY A 1 217 ? -17.435 -19.095 -19.813 1.00 48.00 217 GLY A C 1
ATOM 1742 O O . GLY A 1 217 ? -18.290 -19.937 -19.591 1.00 48.00 217 GLY A O 1
ATOM 1743 N N . SER A 1 218 ? -17.418 -17.906 -19.198 1.00 48.41 218 SER A N 1
ATOM 1744 C CA . SER A 1 218 ? -18.602 -17.031 -19.046 1.00 48.41 218 SER A CA 1
ATOM 1745 C C . SER A 1 218 ? -18.248 -15.793 -18.215 1.00 48.41 218 SER A C 1
ATOM 1747 O O . SER A 1 218 ? -17.697 -15.907 -17.119 1.00 48.41 218 SER A O 1
ATOM 1749 N N . GLU A 1 219 ? -18.572 -14.611 -18.738 1.00 56.97 219 GLU A N 1
ATOM 1750 C CA . GLU A 1 219 ? -18.491 -13.324 -18.044 1.00 56.97 219 GLU A CA 1
ATOM 1751 C C . GLU A 1 219 ? -19.411 -13.315 -16.815 1.00 56.97 219 GLU A C 1
ATOM 1753 O O . GLU A 1 219 ? -20.604 -13.595 -16.927 1.00 56.97 219 GLU A O 1
ATOM 1758 N N . MET A 1 220 ? -18.872 -12.982 -15.637 1.00 40.97 220 MET A N 1
ATOM 1759 C CA . MET A 1 220 ? -19.673 -12.830 -14.424 1.00 40.97 220 MET A CA 1
ATOM 1760 C C . MET A 1 220 ? -19.118 -11.726 -13.514 1.00 40.97 220 MET A C 1
ATOM 1762 O O . MET A 1 220 ? -17.911 -11.615 -13.301 1.00 40.97 220 MET A O 1
ATOM 1766 N N . SER A 1 221 ? -20.061 -10.903 -13.050 1.00 40.16 221 SER A N 1
ATOM 1767 C CA . SER A 1 221 ? -20.028 -9.820 -12.058 1.00 40.16 221 SER A CA 1
ATOM 1768 C C . SER A 1 221 ? -18.801 -9.732 -11.135 1.00 40.16 221 SER A C 1
ATOM 1770 O O . SER A 1 221 ? -18.404 -10.697 -10.483 1.00 40.16 221 SER A O 1
ATOM 1772 N N . SER A 1 222 ? -18.244 -8.523 -11.024 1.00 39.91 222 SER A N 1
ATOM 1773 C CA . SER A 1 222 ? -17.069 -8.182 -10.221 1.00 39.91 222 SER A CA 1
ATOM 1774 C C . SER A 1 222 ? -17.375 -7.982 -8.730 1.00 39.91 222 SER A C 1
ATOM 1776 O O . SER A 1 222 ? -17.162 -6.893 -8.200 1.00 39.91 222 SER A O 1
ATOM 1778 N N . ASP A 1 223 ? -17.803 -9.034 -8.038 1.00 33.53 223 ASP A N 1
ATOM 1779 C CA . ASP A 1 223 ? -17.707 -9.106 -6.576 1.00 33.53 223 ASP A CA 1
ATOM 1780 C C . ASP A 1 223 ? -16.407 -9.827 -6.207 1.00 33.53 223 ASP A C 1
ATOM 1782 O O . ASP A 1 223 ? -16.353 -11.040 -5.998 1.00 33.53 223 ASP A O 1
ATOM 1786 N N . TYR A 1 224 ? -15.310 -9.064 -6.178 1.00 37.91 224 TYR A N 1
ATOM 1787 C CA . TYR A 1 224 ? -13.979 -9.561 -5.825 1.00 37.91 224 TYR A CA 1
ATOM 1788 C C . TYR A 1 224 ? -13.901 -9.894 -4.326 1.00 37.91 224 TYR A C 1
ATOM 1790 O O . TYR A 1 224 ? -13.396 -9.120 -3.514 1.00 37.91 224 TYR A O 1
ATOM 1798 N N . SER A 1 225 ? -14.395 -11.075 -3.966 1.00 33.84 225 SER A N 1
ATOM 1799 C CA . SER A 1 225 ? -14.100 -11.742 -2.699 1.00 33.84 225 SER A CA 1
ATOM 1800 C C . SER A 1 225 ? -12.833 -12.570 -2.894 1.00 33.84 225 SER A C 1
ATOM 1802 O O . SER A 1 225 ? -12.870 -13.625 -3.523 1.00 33.84 225 SER A O 1
ATOM 1804 N N . VAL A 1 226 ? -11.691 -12.078 -2.414 1.00 45.38 226 VAL A N 1
ATOM 1805 C CA . VAL A 1 226 ? -10.402 -12.772 -2.563 1.00 45.38 226 VAL A CA 1
ATOM 1806 C C . VAL A 1 226 ? -10.318 -13.928 -1.554 1.00 45.38 226 VAL A C 1
ATOM 1808 O O . VAL A 1 226 ? -10.387 -13.673 -0.348 1.00 45.38 226 VAL A O 1
ATOM 1811 N N . PRO A 1 227 ? -10.128 -15.188 -1.983 1.00 33.94 227 PRO A N 1
ATOM 1812 C CA . PRO A 1 227 ? -9.683 -16.241 -1.082 1.00 33.94 227 PRO A CA 1
ATOM 1813 C C . PRO A 1 227 ? -8.212 -15.994 -0.718 1.00 33.94 227 PRO A C 1
ATOM 1815 O O . PRO A 1 227 ? -7.325 -16.060 -1.566 1.00 33.94 227 PRO A O 1
ATOM 1818 N N . LEU A 1 228 ? -7.953 -15.683 0.553 1.00 38.28 228 LEU A N 1
ATOM 1819 C CA . LEU A 1 228 ? -6.604 -15.526 1.099 1.00 38.28 228 LEU A CA 1
ATOM 1820 C C . LEU A 1 228 ? -5.885 -16.884 1.076 1.00 38.28 228 LEU A C 1
ATOM 1822 O O . LEU A 1 228 ? -6.097 -17.723 1.951 1.00 38.28 228 LEU A O 1
ATOM 1826 N N . THR A 1 229 ? -5.034 -17.124 0.081 1.00 36.75 229 THR A N 1
ATOM 1827 C CA . THR A 1 229 ? -4.084 -18.243 0.112 1.00 36.75 229 THR A CA 1
ATOM 1828 C C . THR A 1 229 ? -2.811 -17.821 0.851 1.00 36.75 229 THR A C 1
ATOM 1830 O O . THR A 1 229 ? -2.167 -16.864 0.419 1.00 36.75 229 THR A O 1
ATOM 1833 N N . PRO A 1 230 ? -2.392 -18.517 1.924 1.00 32.09 230 PRO A N 1
ATOM 1834 C CA . PRO A 1 230 ? -1.111 -18.250 2.573 1.00 32.09 230 PRO A CA 1
ATOM 1835 C C . PRO A 1 230 ? 0.037 -18.692 1.654 1.00 32.09 230 PRO A C 1
ATOM 1837 O O . PRO A 1 230 ? 0.090 -19.861 1.269 1.00 32.09 230 PRO A O 1
ATOM 1840 N N . ILE A 1 231 ? 0.963 -17.790 1.315 1.00 45.81 231 ILE A N 1
ATOM 1841 C CA . ILE A 1 231 ? 2.181 -18.110 0.549 1.00 45.81 231 ILE A CA 1
ATOM 1842 C C . ILE A 1 231 ? 3.408 -18.054 1.472 1.00 45.81 231 ILE A C 1
ATOM 1844 O O . ILE A 1 231 ? 3.440 -17.334 2.467 1.00 45.81 231 ILE A O 1
ATOM 1848 N N . ALA A 1 232 ? 4.377 -18.919 1.164 1.00 36.41 232 ALA A N 1
ATOM 1849 C CA . ALA A 1 232 ? 5.561 -19.268 1.938 1.00 36.41 232 ALA A CA 1
ATOM 1850 C C . ALA A 1 232 ? 6.303 -18.080 2.581 1.00 36.41 232 ALA A C 1
ATOM 1852 O O . ALA A 1 232 ? 6.583 -17.071 1.941 1.00 36.41 232 ALA A O 1
ATOM 1853 N N . ARG A 1 233 ? 6.705 -18.265 3.849 1.00 41.47 233 ARG A N 1
ATOM 1854 C CA . ARG A 1 233 ? 7.592 -17.350 4.581 1.00 41.47 233 ARG A CA 1
ATOM 1855 C C . ARG A 1 233 ? 8.878 -17.113 3.788 1.00 41.47 233 ARG A C 1
ATOM 1857 O O . ARG A 1 233 ? 9.678 -18.037 3.629 1.00 41.47 233 ARG A O 1
ATOM 1864 N N . VAL A 1 234 ? 9.112 -15.867 3.387 1.00 40.16 234 VAL A N 1
ATOM 1865 C CA . VAL A 1 234 ? 10.441 -15.391 2.994 1.00 40.16 234 VAL A CA 1
ATOM 1866 C C . VAL A 1 234 ? 11.343 -15.529 4.223 1.00 40.16 234 VAL A C 1
ATOM 1868 O O . VAL A 1 234 ? 11.154 -14.848 5.230 1.00 40.16 234 VAL A O 1
ATOM 1871 N N . ARG A 1 235 ? 12.296 -16.469 4.187 1.00 37.69 235 ARG A N 1
ATOM 1872 C CA . ARG A 1 235 ? 13.382 -16.511 5.174 1.00 37.69 235 ARG A CA 1
ATOM 1873 C C . ARG A 1 235 ? 14.275 -15.304 4.905 1.00 37.69 235 ARG A C 1
ATOM 1875 O O . ARG A 1 235 ? 15.066 -15.331 3.967 1.00 37.69 235 ARG A O 1
ATOM 1882 N N . LEU A 1 236 ? 14.150 -14.268 5.729 1.00 42.41 236 LEU A N 1
ATOM 1883 C CA . LEU A 1 236 ? 15.180 -13.242 5.858 1.00 42.41 236 LEU A CA 1
ATOM 1884 C C . LEU A 1 236 ? 16.455 -13.955 6.328 1.00 42.41 236 LEU A C 1
ATOM 1886 O O . LEU A 1 236 ? 16.521 -14.445 7.455 1.00 42.41 236 LEU A O 1
ATOM 1890 N N . ASN A 1 237 ? 17.426 -14.116 5.432 1.00 34.38 237 ASN A N 1
ATOM 1891 C CA . ASN A 1 237 ? 18.726 -14.666 5.792 1.00 34.38 237 ASN A CA 1
ATOM 1892 C C . ASN A 1 237 ? 19.443 -13.643 6.678 1.00 34.38 237 ASN A C 1
ATOM 1894 O O . ASN A 1 237 ? 19.714 -12.526 6.243 1.00 34.38 237 ASN A O 1
ATOM 1898 N N . GLU A 1 238 ? 19.764 -14.028 7.912 1.00 37.75 238 GLU A N 1
ATOM 1899 C CA . GLU A 1 238 ? 20.640 -13.233 8.769 1.00 37.75 238 GLU A CA 1
ATOM 1900 C C . GLU A 1 238 ? 22.003 -13.015 8.084 1.00 37.75 238 GLU A C 1
ATOM 1902 O O . GLU A 1 238 ? 22.535 -13.937 7.447 1.00 37.75 238 GLU A O 1
ATOM 1907 N N . PRO A 1 239 ? 22.612 -11.823 8.217 1.00 40.09 239 PRO A N 1
ATOM 1908 C CA . PRO A 1 239 ? 23.922 -11.560 7.650 1.00 40.09 239 PRO A CA 1
ATOM 1909 C C . PRO A 1 239 ? 24.968 -12.458 8.321 1.00 40.09 239 PRO A C 1
ATOM 1911 O O . PRO A 1 239 ? 25.271 -12.336 9.511 1.00 40.09 239 PRO A O 1
ATOM 1914 N N . ARG A 1 240 ? 25.554 -13.369 7.536 1.00 37.47 240 ARG A N 1
ATOM 1915 C CA . ARG A 1 240 ? 26.725 -14.148 7.949 1.00 37.47 240 ARG A CA 1
ATOM 1916 C C . ARG A 1 240 ? 27.855 -13.180 8.300 1.00 37.47 240 ARG A C 1
ATOM 1918 O O . ARG A 1 240 ? 28.342 -12.454 7.440 1.00 37.47 240 ARG A O 1
ATOM 1925 N N . LYS A 1 241 ? 28.306 -13.216 9.556 1.00 45.28 241 LYS A N 1
ATOM 1926 C CA . LYS A 1 241 ? 29.533 -12.554 10.019 1.00 45.28 241 LYS A CA 1
ATOM 1927 C C . LYS A 1 241 ? 30.733 -13.124 9.254 1.00 45.28 241 LYS A C 1
ATOM 1929 O O . LYS A 1 241 ? 31.288 -14.149 9.640 1.00 45.28 241 LYS A O 1
ATOM 1934 N N . SER A 1 242 ? 31.129 -12.485 8.156 1.00 47.00 242 SER A N 1
ATOM 1935 C CA . SER A 1 242 ? 32.393 -12.773 7.479 1.00 47.00 242 SER A CA 1
ATOM 1936 C C . SER A 1 242 ? 33.532 -12.076 8.218 1.00 47.00 242 SER A C 1
ATOM 1938 O O . SER A 1 242 ? 33.535 -10.856 8.381 1.00 47.00 242 SER A O 1
ATOM 1940 N N . ALA A 1 243 ? 34.481 -12.881 8.687 1.00 44.66 243 ALA A N 1
ATOM 1941 C CA . ALA A 1 243 ? 35.666 -12.465 9.415 1.00 44.66 243 ALA A CA 1
ATOM 1942 C C . ALA A 1 243 ? 36.499 -11.423 8.645 1.00 44.66 243 ALA A C 1
ATOM 1944 O O . ALA A 1 243 ? 36.802 -11.596 7.464 1.00 44.66 243 ALA A O 1
ATOM 1945 N N . LEU A 1 244 ? 36.909 -10.371 9.361 1.00 43.78 244 LEU A N 1
ATOM 1946 C CA . LEU A 1 244 ? 37.922 -9.402 8.946 1.00 43.78 244 LEU A CA 1
ATOM 1947 C C . LEU A 1 244 ? 39.209 -10.128 8.513 1.00 43.78 244 LEU A C 1
ATOM 1949 O O . LEU A 1 244 ? 39.907 -10.714 9.342 1.00 43.78 244 LEU A O 1
ATOM 1953 N N . LYS A 1 245 ? 39.580 -10.009 7.235 1.00 47.50 245 LYS A N 1
ATOM 1954 C CA . LYS A 1 245 ? 40.976 -10.138 6.797 1.00 47.50 245 LYS A CA 1
ATOM 1955 C C . LYS A 1 245 ? 41.584 -8.739 6.728 1.00 47.50 245 LYS A C 1
ATOM 1957 O O . LYS A 1 245 ? 41.070 -7.870 6.031 1.00 47.50 245 LYS A O 1
ATOM 1962 N N . LYS A 1 246 ? 42.662 -8.533 7.488 1.00 48.38 246 LYS A N 1
ATOM 1963 C CA . LYS A 1 246 ? 43.459 -7.299 7.501 1.00 48.38 246 LYS A CA 1
ATOM 1964 C C . LYS A 1 246 ? 44.058 -7.044 6.105 1.00 48.38 246 LYS A C 1
ATOM 1966 O O . LYS A 1 246 ? 44.584 -7.995 5.525 1.00 48.38 246 LYS A O 1
ATOM 1971 N N . PRO A 1 247 ? 44.031 -5.807 5.582 1.00 44.19 247 PRO A N 1
ATOM 1972 C CA . PRO A 1 247 ? 44.734 -5.472 4.353 1.00 44.19 247 PRO A CA 1
ATOM 1973 C C . PRO A 1 247 ? 46.241 -5.335 4.606 1.00 44.19 247 PRO A C 1
ATOM 1975 O O . PRO A 1 247 ? 46.680 -4.687 5.556 1.00 44.19 247 PRO A O 1
ATOM 1978 N N . SER A 1 248 ? 47.017 -5.977 3.738 1.00 47.38 248 SER A N 1
ATOM 1979 C CA . SER A 1 248 ? 48.465 -5.848 3.616 1.00 47.38 248 SER A CA 1
ATOM 1980 C C . SER A 1 248 ? 48.843 -4.484 3.039 1.00 47.38 248 SER A C 1
ATOM 1982 O O . SER A 1 248 ? 48.259 -4.022 2.061 1.00 47.38 248 SER A O 1
ATOM 1984 N N . THR A 1 249 ? 49.852 -3.880 3.651 1.00 42.91 249 THR A N 1
ATOM 1985 C CA . THR A 1 249 ? 50.501 -2.616 3.310 1.00 42.91 249 THR A CA 1
ATOM 1986 C C . THR A 1 249 ? 50.965 -2.600 1.851 1.00 42.91 249 THR A C 1
ATOM 1988 O O . THR A 1 249 ? 51.812 -3.404 1.466 1.00 42.91 249 THR A O 1
ATOM 1991 N N . ILE A 1 250 ? 50.442 -1.671 1.045 1.00 47.34 250 ILE A N 1
ATOM 1992 C CA . ILE A 1 250 ? 51.017 -1.321 -0.258 1.00 47.34 250 ILE A CA 1
ATOM 1993 C C . ILE A 1 250 ? 51.706 0.031 -0.113 1.00 47.34 250 ILE A C 1
ATOM 1995 O O . ILE A 1 250 ? 51.117 1.020 0.315 1.00 47.34 250 ILE A O 1
ATOM 1999 N N . ASN A 1 251 ? 52.990 0.004 -0.441 1.00 43.38 251 ASN A N 1
ATOM 2000 C CA . ASN A 1 251 ? 53.929 1.104 -0.432 1.00 43.38 251 ASN A CA 1
ATOM 2001 C C . ASN A 1 251 ? 53.906 1.756 -1.822 1.00 43.38 251 ASN A C 1
ATOM 2003 O O . ASN A 1 251 ? 54.254 1.096 -2.801 1.00 43.38 251 ASN A O 1
ATOM 2007 N N . THR A 1 252 ? 53.506 3.023 -1.928 1.00 43.97 252 THR A N 1
ATOM 2008 C CA . THR A 1 252 ? 53.686 3.811 -3.157 1.00 43.97 252 THR A CA 1
ATOM 2009 C C . THR A 1 252 ? 54.130 5.221 -2.807 1.00 43.97 252 THR A C 1
ATOM 2011 O O . THR A 1 252 ? 53.356 6.024 -2.288 1.00 43.97 252 THR A O 1
ATOM 2014 N N . ASN A 1 253 ? 55.396 5.491 -3.118 1.00 45.25 253 ASN A N 1
ATOM 2015 C CA . ASN A 1 253 ? 56.012 6.808 -3.160 1.00 45.25 253 ASN A CA 1
ATOM 2016 C C . ASN A 1 253 ? 55.204 7.735 -4.078 1.00 45.25 253 ASN A C 1
ATOM 2018 O O . ASN A 1 253 ? 55.042 7.430 -5.261 1.00 45.25 253 ASN A O 1
ATOM 2022 N N . PHE A 1 254 ? 54.736 8.867 -3.552 1.00 43.16 254 PHE A N 1
ATOM 2023 C CA . PHE A 1 254 ? 54.143 9.933 -4.353 1.00 43.16 254 PHE A CA 1
ATOM 2024 C C . PHE A 1 254 ? 55.122 11.106 -4.415 1.00 43.16 254 PHE A C 1
ATOM 2026 O O . PHE A 1 254 ? 55.457 11.715 -3.401 1.00 43.16 254 PHE A O 1
ATOM 2033 N N . VAL A 1 255 ? 55.621 11.352 -5.624 1.00 52.66 255 VAL A N 1
ATOM 2034 C CA . VAL A 1 255 ? 56.480 12.476 -5.995 1.00 52.66 255 VAL A CA 1
ATOM 2035 C C . VAL A 1 255 ? 55.576 13.666 -6.304 1.00 52.66 255 VAL A C 1
ATOM 2037 O O . VAL A 1 255 ? 54.683 13.563 -7.141 1.00 52.66 255 VAL A O 1
ATOM 2040 N N . ASP A 1 256 ? 55.824 14.788 -5.639 1.00 50.19 256 ASP A N 1
ATOM 2041 C CA . ASP A 1 256 ? 55.299 16.102 -6.011 1.00 50.19 256 ASP A CA 1
ATOM 2042 C C . ASP A 1 256 ? 56.158 16.670 -7.152 1.00 50.19 256 ASP A C 1
ATOM 2044 O O . ASP A 1 256 ? 57.391 16.675 -7.045 1.00 50.19 256 ASP A O 1
ATOM 2048 N N . PRO A 1 257 ? 55.549 17.122 -8.261 1.00 48.31 257 PRO A N 1
ATOM 2049 C CA . PRO A 1 257 ? 56.072 18.344 -8.843 1.00 48.31 257 PRO A CA 1
ATOM 2050 C C . PRO A 1 257 ? 54.967 19.227 -9.420 1.00 48.31 257 PRO A C 1
ATOM 2052 O O . PRO A 1 257 ? 54.476 19.060 -10.536 1.00 48.31 257 PRO A O 1
ATOM 2055 N N . ASN A 1 258 ? 54.692 20.281 -8.673 1.00 48.84 258 ASN A N 1
ATOM 2056 C CA . ASN A 1 258 ? 54.520 21.640 -9.165 1.00 48.84 258 ASN A CA 1
ATOM 2057 C C . ASN A 1 258 ? 55.278 21.910 -10.500 1.00 48.84 258 ASN A C 1
ATOM 2059 O O . ASN A 1 258 ? 56.459 22.263 -10.504 1.00 48.84 258 ASN A O 1
ATOM 2063 N N . GLN A 1 259 ? 54.599 21.796 -11.649 1.00 50.47 259 GLN A N 1
ATOM 2064 C CA . GLN A 1 259 ? 55.041 22.394 -12.914 1.00 50.47 259 GLN A CA 1
ATOM 2065 C C . GLN A 1 259 ? 53.896 23.130 -13.625 1.00 50.47 259 GLN A C 1
ATOM 2067 O O . GLN A 1 259 ? 52.959 22.554 -14.170 1.00 50.47 259 GLN A O 1
ATOM 2072 N N . LYS A 1 260 ? 54.043 24.460 -13.616 1.00 50.44 260 LYS A N 1
ATOM 2073 C CA . LYS A 1 260 ? 53.467 25.457 -14.529 1.00 50.44 260 LYS A CA 1
ATOM 2074 C C . LYS A 1 260 ? 53.431 24.960 -15.982 1.00 50.44 260 LYS A C 1
ATOM 2076 O O . LYS A 1 260 ? 54.421 24.384 -16.406 1.00 50.44 260 LYS A O 1
ATOM 2081 N N . ILE A 1 261 ? 52.419 25.371 -16.765 1.00 48.62 261 ILE A N 1
ATOM 2082 C CA . ILE A 1 261 ? 52.560 26.005 -18.104 1.00 48.62 261 ILE A CA 1
ATOM 2083 C C . ILE A 1 261 ? 51.188 26.498 -18.650 1.00 48.62 261 ILE A C 1
ATOM 2085 O O . ILE A 1 261 ? 50.280 25.727 -18.919 1.00 48.62 261 ILE A O 1
ATOM 2089 N N . ARG A 1 262 ? 51.110 27.831 -18.807 1.00 42.81 262 ARG A N 1
ATOM 2090 C CA . ARG A 1 262 ? 50.574 28.680 -19.906 1.00 42.81 262 ARG A CA 1
ATOM 2091 C C . ARG A 1 262 ? 49.166 28.475 -20.518 1.00 42.81 262 ARG A C 1
ATOM 2093 O O . ARG A 1 262 ? 48.918 27.547 -21.271 1.00 42.81 262 ARG A O 1
ATOM 2100 N N . ASN A 1 263 ? 48.372 29.546 -20.368 1.00 43.19 263 ASN A N 1
ATOM 2101 C CA . ASN A 1 263 ? 47.677 30.367 -21.384 1.00 43.19 263 ASN A CA 1
ATOM 2102 C C . ASN A 1 263 ? 47.148 29.725 -22.683 1.00 43.19 263 ASN A C 1
ATOM 2104 O O . ASN A 1 263 ? 47.940 29.354 -23.546 1.00 43.19 263 ASN A O 1
ATOM 2108 N N . ARG A 1 264 ? 45.843 29.922 -22.946 1.00 42.94 264 ARG A N 1
ATOM 2109 C CA . ARG A 1 264 ? 45.336 30.555 -24.187 1.00 42.94 264 ARG A CA 1
ATOM 2110 C C . ARG A 1 264 ? 43.902 31.108 -24.021 1.00 42.94 264 ARG A C 1
ATOM 2112 O O . ARG A 1 264 ? 43.145 30.561 -23.224 1.00 42.94 264 ARG A O 1
ATOM 2119 N N . PRO A 1 265 ? 43.538 32.186 -24.746 1.00 54.34 265 PRO A N 1
ATOM 2120 C CA . PRO A 1 265 ? 42.270 32.895 -24.593 1.00 54.34 265 PRO A CA 1
ATOM 2121 C C . PRO A 1 265 ? 41.191 32.332 -25.531 1.00 54.34 265 PRO A C 1
ATOM 2123 O O . PRO A 1 265 ? 41.503 31.913 -26.646 1.00 54.34 265 PRO A O 1
ATOM 2126 N N . SER A 1 266 ? 39.923 32.378 -25.113 1.00 54.91 266 SER A N 1
ATOM 2127 C CA . SER A 1 266 ? 38.783 32.160 -26.010 1.00 54.91 266 SER A CA 1
ATOM 2128 C C . SER A 1 266 ? 37.978 33.442 -26.179 1.00 54.91 266 SER A C 1
ATOM 2130 O O . SER A 1 266 ? 37.691 34.170 -25.230 1.00 54.91 266 SER A O 1
ATOM 2132 N N . ASN A 1 267 ? 37.685 33.710 -27.443 1.00 45.12 267 ASN A N 1
ATOM 2133 C CA . ASN A 1 267 ? 37.091 34.908 -27.996 1.00 45.12 267 ASN A CA 1
ATOM 2134 C C . ASN A 1 267 ? 35.602 35.065 -27.641 1.00 45.12 267 ASN A C 1
ATOM 2136 O O . ASN A 1 267 ? 34.804 34.156 -27.824 1.00 45.12 267 ASN A O 1
ATOM 2140 N N . ARG A 1 268 ? 35.250 36.296 -27.253 1.00 46.03 268 ARG A N 1
ATOM 2141 C CA . ARG A 1 268 ? 34.300 37.181 -27.955 1.00 46.03 268 ARG A CA 1
ATOM 2142 C C . ARG A 1 268 ? 32.970 36.555 -28.426 1.00 46.03 268 ARG A C 1
ATOM 2144 O O . ARG A 1 268 ? 32.891 36.012 -29.521 1.00 46.03 268 ARG A O 1
ATOM 2151 N N . VAL A 1 269 ? 31.888 36.842 -27.699 1.00 58.34 269 VAL A N 1
ATOM 2152 C CA . VAL A 1 269 ? 30.541 36.976 -28.284 1.00 58.34 269 VAL A CA 1
ATOM 2153 C C . VAL A 1 269 ? 30.011 38.361 -27.925 1.00 58.34 269 VAL A C 1
ATOM 2155 O O . VAL A 1 269 ? 29.857 38.698 -26.754 1.00 58.34 269 VAL A O 1
ATOM 2158 N N . MET A 1 270 ? 29.802 39.185 -28.953 1.00 55.12 270 MET A N 1
ATOM 2159 C CA . MET A 1 270 ? 29.167 40.494 -28.840 1.00 55.12 270 MET A CA 1
ATOM 2160 C C . MET A 1 270 ? 27.666 40.326 -28.599 1.00 55.12 270 MET A C 1
ATOM 2162 O O . MET A 1 270 ? 26.980 39.682 -29.388 1.00 55.12 270 MET A O 1
ATOM 2166 N N . TRP A 1 271 ? 27.158 40.973 -27.554 1.00 51.03 271 TRP A N 1
ATOM 2167 C CA . TRP A 1 271 ? 25.759 41.375 -27.454 1.00 51.03 271 TRP A CA 1
ATOM 2168 C C . TRP A 1 271 ? 25.651 42.828 -27.919 1.00 51.03 271 TRP A C 1
ATOM 2170 O O . TRP A 1 271 ? 26.254 43.718 -27.327 1.00 51.03 271 TRP A O 1
ATOM 2180 N N . ASN A 1 272 ? 24.873 43.065 -28.970 1.00 55.81 272 ASN A N 1
ATOM 2181 C CA . ASN A 1 272 ? 24.341 44.378 -29.321 1.00 55.81 272 ASN A CA 1
ATOM 2182 C C . ASN A 1 272 ? 22.821 44.203 -29.430 1.00 55.81 272 ASN A C 1
ATOM 2184 O O . ASN A 1 272 ? 22.368 43.316 -30.141 1.00 55.81 272 ASN A O 1
ATOM 2188 N N . SER A 1 273 ? 22.061 44.882 -28.559 1.00 59.84 273 SER A N 1
ATOM 2189 C CA . SER A 1 273 ? 21.275 46.092 -28.886 1.00 59.84 273 SER A CA 1
ATOM 2190 C C . SER A 1 273 ? 20.024 45.762 -29.727 1.00 59.84 273 SER A C 1
ATOM 2192 O O . SER A 1 273 ? 20.135 45.096 -30.738 1.00 59.84 273 SER A O 1
ATOM 2194 N N . ARG A 1 274 ? 18.801 46.222 -29.445 1.00 53.97 274 ARG A N 1
ATOM 2195 C CA . ARG A 1 274 ? 18.350 47.404 -28.701 1.00 53.97 274 ARG A CA 1
ATOM 2196 C C . ARG A 1 274 ? 16.828 47.327 -28.508 1.00 53.97 274 ARG A C 1
ATOM 2198 O O . ARG A 1 274 ? 16.118 46.824 -29.368 1.00 53.97 274 ARG A O 1
ATOM 2205 N N . ARG A 1 275 ? 16.360 47.940 -27.419 1.00 57.84 275 ARG A N 1
ATOM 2206 C CA . ARG A 1 275 ? 15.015 48.511 -27.281 1.00 57.84 275 ARG A CA 1
ATOM 2207 C C . ARG A 1 275 ? 14.897 49.759 -28.163 1.00 57.84 275 ARG A C 1
ATOM 2209 O O . ARG A 1 275 ? 15.797 50.602 -28.101 1.00 57.84 275 ARG A O 1
ATOM 2216 N N . LYS A 1 276 ? 13.785 49.902 -28.875 1.00 63.41 276 LYS A N 1
ATOM 2217 C CA . LYS A 1 276 ? 12.855 51.044 -28.842 1.00 63.41 276 LYS A CA 1
ATOM 2218 C C . LYS A 1 276 ? 11.671 50.727 -29.740 1.00 63.41 276 LYS A C 1
ATOM 2220 O O . LYS A 1 276 ? 11.929 50.226 -30.852 1.00 63.41 276 LYS A O 1
#

InterPro domains:
  IPR011992 EF-hand domain pair [SSF47473] (12-138)

Foldseek 3Di:
DDDPDPPPPPPPDQLLQVLLQVFPAALVLLLQLLVQLCVQADPVQKHALVSSLVSCVVSVGPVPPGSVVLSVLLVLQPPPPPSMHRRLLSSLLCLSSNQHPDDPLVSLLSSCVSNPVDPQDWDALVNQLSSQVSVQSSSVLSVADHDDSVRSNVLSCQLQVPPDDRDVPGDIDGSVSSSVSSVVRPSNVCSVVVVDDPPPDPPPPDDPDDDDDDDDDDDDDPPPPDDDDHDDDDPPDDDDPDDDDDDDDDDDDDDDDDDDDDDDDDDDDDDDDDDD